Protein AF-A0A1Q6M835-F1 (afdb_monomer_lite)

pLDDT: mean 83.9, std 15.26, range [32.88, 98.38]

Radius of gyration: 18.22 Å; chains: 1; bounding box: 48×35×54 Å

Sequence (205 aa):
MDKCDWINSIYKYFIILDRINKQFKFLIRTMKYEEIEEHFFYLSTELLRLIPFTENKKDNSIFLNLKDGICLLKEHINFIESDLKKILQENTKTLLKIKKIRNKYEHEPHNVNGAFSTGHSSFSAMGFYCRNELVSIDTMELTYIIYDLNKLFDKIEKKINIIEFENKDELNQFNKMYIEKIKRIQIINYNKAYTRIPRQYYSYQ

Secondary structure (DSSP, 8-state):
--TTHHHHHHHHHHHHHHHHHHHHHHHHH---HHHHHHHHHHHHHHHHHHS-EEEETTTTEEEE-TTSGGGGGTTT-TTHHHHHHHHHHHTHHHHHHHHHHHHHHHH-GGG---B--B-SSS-BEEEEEETTEEEEEEHHHHHHHHHHHHHHHHHHHHHHHHHHHH-TTT--HHHHHHHHHHHHH-GGGGGGG-PPPPGGGGTT-

Foldseek 3Di:
DAPLVVLVVCLVVLVLLLVLLVLLVCLLPDPDDVSNVVSLLSNLVSLCLLQPWDADPVVRDIDGDCPHHPNVCCVVVVCSRVLSRVLCVVLVVVNVLSVLVNVCCVPPVVQFDFDWDPPPPRKTKGWGRPPPDTRIDISQSVLSNSQSSLVVLVVVLVVLVVCCVPVVVSDDPSSVVSNVVSVVSNSNVSNVVGDHDPPVVPVPD

Structure (mmCIF, N/CA/C/O backbone):
data_AF-A0A1Q6M835-F1
#
_entry.id   AF-A0A1Q6M835-F1
#
loop_
_atom_site.group_PDB
_atom_site.id
_atom_site.type_symbol
_atom_site.label_atom_id
_atom_site.label_alt_id
_atom_site.label_comp_id
_atom_site.label_asym_id
_atom_site.label_entity_id
_atom_site.label_seq_id
_atom_site.pdbx_PDB_ins_code
_atom_site.Cartn_x
_atom_site.Cartn_y
_atom_site.Cartn_z
_atom_site.occupancy
_atom_site.B_iso_or_equiv
_atom_site.auth_seq_id
_atom_site.auth_comp_id
_atom_site.auth_asym_id
_atom_site.auth_atom_id
_atom_site.pdbx_PDB_model_num
ATOM 1 N N . MET A 1 1 ? -22.613 -6.788 11.604 1.00 53.09 1 MET A N 1
ATOM 2 C CA . MET A 1 1 ? -21.206 -6.375 11.460 1.00 53.09 1 MET A CA 1
ATOM 3 C C . MET A 1 1 ? -20.973 -5.372 12.567 1.00 53.09 1 MET A C 1
ATOM 5 O O . MET A 1 1 ? -21.699 -4.381 12.605 1.00 53.09 1 MET A O 1
ATOM 9 N N . ASP A 1 2 ? -20.102 -5.690 13.519 1.00 65.56 2 ASP A N 1
ATOM 10 C CA . ASP A 1 2 ? -19.789 -4.786 14.624 1.00 65.56 2 ASP A CA 1
ATOM 11 C C . ASP A 1 2 ? -19.193 -3.494 14.060 1.00 65.56 2 ASP A C 1
ATOM 13 O O . ASP A 1 2 ? -18.483 -3.495 13.048 1.00 65.56 2 ASP A O 1
ATOM 17 N N . LYS A 1 3 ? -19.452 -2.379 14.745 1.00 77.06 3 LYS A N 1
ATOM 18 C CA . LYS A 1 3 ? -19.020 -1.024 14.359 1.00 77.06 3 LYS A CA 1
ATOM 19 C C . LYS A 1 3 ? -17.515 -0.930 14.048 1.00 77.06 3 LYS A C 1
ATOM 21 O O . LYS A 1 3 ? -17.102 -0.089 13.250 1.00 77.06 3 LYS A O 1
ATOM 26 N N . CYS A 1 4 ? -16.709 -1.818 14.634 1.00 89.00 4 CYS A N 1
ATOM 27 C CA . CYS A 1 4 ? -15.252 -1.846 14.526 1.00 89.00 4 CYS A CA 1
ATOM 28 C C . CYS A 1 4 ? -14.690 -3.038 13.723 1.00 89.00 4 CYS A C 1
ATOM 30 O O . CYS A 1 4 ? -13.472 -3.176 13.626 1.00 89.00 4 CYS A O 1
ATOM 32 N N . ASP A 1 5 ? -15.521 -3.872 13.085 1.00 90.62 5 ASP A N 1
ATOM 33 C CA . ASP A 1 5 ? -15.054 -5.024 12.283 1.00 90.62 5 ASP A CA 1
ATOM 34 C C . ASP A 1 5 ? -14.160 -4.625 11.097 1.00 90.62 5 ASP A C 1
ATOM 36 O O . ASP A 1 5 ? -13.325 -5.406 10.620 1.00 90.62 5 ASP A O 1
ATOM 40 N N . TRP A 1 6 ? -14.277 -3.380 10.638 1.00 94.19 6 TRP A N 1
ATOM 41 C CA . TRP A 1 6 ? -13.395 -2.823 9.619 1.00 94.19 6 TRP A CA 1
ATOM 42 C C . TRP A 1 6 ? -11.923 -2.792 10.070 1.00 94.19 6 TRP A C 1
ATOM 44 O O . TRP A 1 6 ? -11.048 -2.889 9.214 1.00 94.19 6 TRP A O 1
ATOM 54 N N . ILE A 1 7 ? -11.627 -2.748 11.380 1.00 95.31 7 ILE A N 1
ATOM 55 C CA . ILE A 1 7 ? -10.257 -2.817 11.928 1.00 95.31 7 ILE A CA 1
ATOM 56 C C . ILE A 1 7 ? -9.617 -4.179 11.612 1.00 95.31 7 ILE A C 1
ATOM 58 O O . ILE A 1 7 ? -8.453 -4.280 11.218 1.00 95.31 7 ILE A O 1
ATOM 62 N N . ASN A 1 8 ? -10.404 -5.249 11.707 1.00 93.12 8 ASN A N 1
ATOM 63 C CA . ASN A 1 8 ? -9.943 -6.597 11.375 1.00 93.12 8 ASN A CA 1
ATOM 64 C C . ASN A 1 8 ? -9.687 -6.711 9.861 1.00 93.12 8 ASN A C 1
ATOM 66 O O . ASN A 1 8 ? -8.761 -7.391 9.415 1.00 93.12 8 ASN A O 1
ATOM 70 N N . SER A 1 9 ? -10.497 -6.009 9.064 1.00 94.19 9 SER A N 1
ATOM 71 C CA . SER A 1 9 ? -10.376 -5.969 7.606 1.00 94.19 9 SER A CA 1
ATOM 72 C C . SER A 1 9 ? -9.167 -5.149 7.145 1.00 94.19 9 SER A C 1
ATOM 74 O O . SER A 1 9 ? -8.403 -5.617 6.299 1.00 94.19 9 SER A O 1
ATOM 76 N N . ILE A 1 10 ? -8.942 -3.965 7.730 1.00 96.19 10 ILE A N 1
ATOM 77 C CA . ILE A 1 10 ? -7.827 -3.080 7.364 1.00 96.19 10 ILE A CA 1
ATOM 78 C C . ILE A 1 10 ? -6.469 -3.691 7.723 1.00 96.19 10 ILE A C 1
ATOM 80 O O . ILE A 1 10 ? -5.494 -3.483 7.002 1.00 96.19 10 ILE A O 1
ATOM 84 N N . TYR A 1 11 ? -6.405 -4.521 8.771 1.00 96.75 11 TYR A N 1
ATOM 85 C CA . TYR A 1 11 ? -5.181 -5.225 9.162 1.00 96.75 11 TYR A CA 1
ATOM 86 C C . TYR A 1 11 ? -4.556 -6.039 8.017 1.00 96.75 11 TYR A C 1
ATOM 88 O O . TYR A 1 11 ? -3.333 -6.077 7.880 1.00 96.75 11 TYR A O 1
ATOM 96 N N . LYS A 1 12 ? -5.370 -6.647 7.143 1.00 95.31 12 LYS A N 1
ATOM 97 C CA . LYS A 1 12 ? -4.858 -7.390 5.978 1.00 95.31 12 LYS A CA 1
ATOM 98 C C . LYS A 1 12 ? -4.018 -6.494 5.067 1.00 95.31 12 LYS A C 1
ATOM 100 O O . LYS A 1 12 ? -2.969 -6.916 4.590 1.00 95.31 12 LYS A O 1
ATOM 105 N N . TYR A 1 13 ? -4.438 -5.245 4.884 1.00 97.06 13 TYR A N 1
ATOM 106 C CA . TYR A 1 13 ? -3.710 -4.274 4.077 1.00 97.06 13 TYR A CA 1
ATOM 107 C C . TYR A 1 13 ? -2.441 -3.771 4.774 1.00 97.06 13 TYR A C 1
ATOM 109 O O . TYR A 1 13 ? -1.441 -3.542 4.099 1.00 97.06 13 TYR A O 1
ATOM 117 N N . PHE A 1 14 ? -2.432 -3.681 6.111 1.00 97.94 14 PHE A N 1
ATOM 118 C CA . PHE A 1 14 ? -1.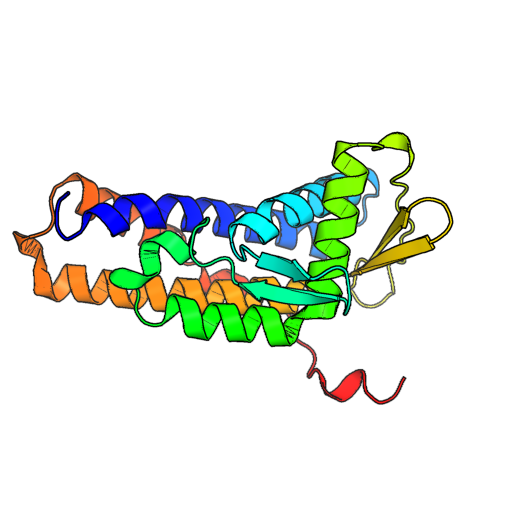203 -3.406 6.869 1.00 97.94 14 PHE A CA 1
ATOM 119 C C . PHE A 1 14 ? -0.155 -4.500 6.643 1.00 97.94 14 PHE A C 1
ATOM 121 O O . PHE A 1 14 ? 1.014 -4.190 6.440 1.00 97.94 14 PHE A O 1
ATOM 128 N N . ILE A 1 15 ? -0.568 -5.773 6.619 1.00 97.19 15 ILE A N 1
ATOM 129 C CA . ILE A 1 15 ? 0.334 -6.891 6.309 1.00 97.19 15 ILE A CA 1
ATOM 130 C C . ILE A 1 15 ? 0.868 -6.813 4.878 1.00 97.19 15 ILE A C 1
ATOM 132 O O . ILE A 1 15 ? 2.057 -7.049 4.663 1.00 97.19 15 ILE A O 1
ATOM 136 N N . ILE A 1 16 ? 0.017 -6.481 3.904 1.00 96.31 16 ILE A N 1
ATOM 137 C CA . ILE A 1 16 ? 0.449 -6.298 2.512 1.00 96.31 16 ILE A CA 1
ATOM 138 C C . ILE A 1 16 ? 1.496 -5.181 2.434 1.00 96.31 16 ILE A C 1
ATOM 140 O O . ILE A 1 16 ? 2.571 -5.392 1.874 1.00 96.31 16 ILE A O 1
ATOM 144 N N . LEU A 1 17 ? 1.234 -4.026 3.052 1.00 97.44 17 LEU A N 1
ATOM 145 C CA . LEU A 1 17 ? 2.163 -2.900 3.028 1.00 97.44 17 LEU A CA 1
ATOM 146 C C . LEU A 1 17 ? 3.465 -3.195 3.790 1.00 97.44 17 LEU A C 1
ATOM 148 O O . LEU A 1 17 ? 4.537 -2.839 3.310 1.00 97.44 17 LEU A O 1
ATOM 152 N N . ASP A 1 18 ? 3.420 -3.885 4.931 1.00 97.38 18 ASP A N 1
ATOM 153 C CA . ASP A 1 18 ? 4.627 -4.312 5.656 1.00 97.38 18 ASP A CA 1
ATOM 154 C C . ASP A 1 18 ? 5.512 -5.223 4.791 1.00 97.38 18 ASP A C 1
ATOM 156 O O . ASP A 1 18 ? 6.729 -5.042 4.718 1.00 97.38 18 ASP A O 1
ATOM 160 N N . ARG A 1 19 ? 4.904 -6.168 4.064 1.00 95.81 19 ARG A N 1
ATOM 161 C CA . ARG A 1 19 ? 5.635 -7.026 3.124 1.00 95.81 19 ARG A CA 1
ATOM 162 C C . ARG A 1 19 ? 6.211 -6.225 1.963 1.00 95.81 19 ARG A C 1
ATOM 164 O O . ARG A 1 19 ? 7.391 -6.390 1.679 1.00 95.81 19 ARG A O 1
ATOM 171 N N . ILE A 1 20 ? 5.436 -5.326 1.351 1.00 95.81 20 ILE A N 1
ATOM 172 C CA . ILE A 1 20 ? 5.924 -4.402 0.313 1.00 95.81 20 ILE A CA 1
ATOM 173 C C . ILE A 1 20 ? 7.158 -3.643 0.809 1.00 95.81 20 ILE A C 1
ATOM 175 O O . ILE A 1 20 ? 8.183 -3.649 0.137 1.00 95.81 20 ILE A O 1
ATOM 179 N N . ASN A 1 21 ? 7.111 -3.061 2.009 1.00 95.31 21 ASN A N 1
ATOM 180 C CA . ASN A 1 21 ? 8.246 -2.327 2.569 1.00 95.31 21 ASN A CA 1
ATOM 181 C C . ASN A 1 21 ? 9.483 -3.211 2.791 1.00 95.31 21 ASN A C 1
ATOM 183 O O . ASN A 1 21 ? 10.606 -2.780 2.515 1.00 95.31 21 ASN A O 1
ATOM 187 N N . LYS A 1 22 ? 9.297 -4.450 3.266 1.00 92.94 22 LYS A N 1
ATOM 188 C CA . LYS A 1 22 ? 10.387 -5.426 3.432 1.00 92.94 22 LYS A CA 1
ATOM 189 C C . LYS A 1 22 ? 11.036 -5.769 2.095 1.00 92.94 22 LYS A C 1
ATOM 191 O O . LYS A 1 22 ? 12.253 -5.653 1.988 1.00 92.94 22 LYS A O 1
ATOM 196 N N . GLN A 1 23 ? 10.239 -6.116 1.083 1.00 90.38 23 GLN A N 1
ATOM 197 C CA . GLN A 1 23 ? 10.743 -6.437 -0.258 1.00 90.38 23 GLN A CA 1
ATOM 198 C C . GLN A 1 23 ? 11.425 -5.227 -0.902 1.00 90.38 23 GLN A C 1
ATOM 200 O O . GLN A 1 23 ? 12.518 -5.330 -1.449 1.00 90.38 23 GLN A O 1
ATOM 205 N N . PHE A 1 24 ? 10.841 -4.042 -0.747 1.00 89.88 24 PHE A N 1
ATOM 206 C CA . PHE A 1 24 ? 11.414 -2.812 -1.271 1.00 89.88 24 PHE A CA 1
ATOM 207 C C . PHE A 1 24 ? 12.753 -2.450 -0.612 1.00 89.88 24 PHE A C 1
ATOM 209 O O . PHE A 1 24 ? 13.690 -2.019 -1.280 1.00 89.88 24 PHE A O 1
ATOM 216 N N . LYS A 1 25 ? 12.893 -2.690 0.698 1.00 87.62 25 LYS A N 1
ATOM 217 C CA . LYS A 1 25 ? 14.166 -2.516 1.410 1.00 87.62 25 LYS A CA 1
ATOM 218 C C . LYS A 1 25 ? 15.257 -3.455 0.887 1.00 87.62 25 LYS A C 1
ATOM 220 O O . LYS A 1 25 ? 16.413 -3.039 0.848 1.00 87.62 25 LYS A O 1
ATOM 225 N N . PHE A 1 26 ? 14.913 -4.690 0.514 1.00 83.56 26 PHE A N 1
ATOM 226 C CA . PHE A 1 26 ? 15.852 -5.591 -0.160 1.00 83.56 26 PHE A CA 1
ATOM 227 C C . PHE A 1 26 ? 16.219 -5.059 -1.542 1.00 83.56 26 PHE A C 1
ATOM 229 O O . PHE A 1 26 ? 17.405 -4.931 -1.830 1.00 83.56 26 PHE A O 1
ATOM 236 N N . LEU A 1 27 ? 15.230 -4.634 -2.331 1.00 81.00 27 LEU A N 1
ATOM 237 C CA . LEU A 1 27 ? 15.425 -4.100 -3.680 1.00 81.00 27 LEU A CA 1
ATOM 238 C C . LEU A 1 27 ? 16.383 -2.895 -3.732 1.00 81.00 27 LEU A C 1
ATOM 240 O O . LEU A 1 27 ? 17.209 -2.803 -4.634 1.00 81.00 27 LEU A O 1
ATOM 244 N N . ILE A 1 28 ? 16.305 -1.988 -2.752 1.00 77.81 28 ILE A N 1
ATOM 245 C CA . ILE A 1 28 ? 17.206 -0.823 -2.653 1.00 77.81 28 ILE A CA 1
ATOM 246 C C . ILE A 1 28 ? 18.652 -1.227 -2.296 1.00 77.81 28 ILE A C 1
ATOM 248 O O . ILE A 1 28 ? 19.585 -0.462 -2.526 1.00 77.81 28 ILE A O 1
ATOM 252 N N . ARG A 1 29 ? 18.858 -2.399 -1.683 1.00 74.69 29 ARG A N 1
ATOM 253 C CA . ARG A 1 29 ? 20.153 -2.812 -1.113 1.00 74.69 29 ARG A CA 1
ATOM 254 C C . ARG A 1 29 ? 20.861 -3.912 -1.895 1.00 74.69 29 ARG A C 1
ATOM 256 O O . ARG A 1 29 ? 22.076 -4.032 -1.765 1.00 74.69 29 ARG A O 1
ATOM 263 N N . THR A 1 30 ? 20.121 -4.752 -2.611 1.00 69.44 30 THR A N 1
ATOM 264 C CA . THR A 1 30 ? 20.688 -5.905 -3.315 1.00 69.44 30 THR A CA 1
ATOM 265 C C . THR A 1 30 ? 21.284 -5.498 -4.663 1.00 69.44 30 THR A C 1
ATOM 267 O O . THR A 1 30 ? 20.819 -4.563 -5.310 1.00 69.44 30 THR A O 1
ATOM 270 N N . MET A 1 31 ? 22.323 -6.224 -5.073 1.00 63.84 31 MET A N 1
ATOM 271 C CA . MET A 1 31 ? 23.003 -6.089 -6.369 1.00 63.84 31 MET A CA 1
ATOM 272 C C . MET A 1 31 ? 22.861 -7.365 -7.219 1.00 63.84 31 MET A C 1
ATOM 274 O O . MET A 1 31 ? 23.460 -7.461 -8.286 1.00 63.84 31 MET A O 1
ATOM 278 N N . LYS A 1 32 ? 22.123 -8.377 -6.737 1.00 68.69 32 LYS A N 1
ATOM 279 C CA . LYS A 1 32 ? 21.989 -9.676 -7.409 1.00 68.69 32 LYS A CA 1
ATOM 280 C C . LYS A 1 32 ? 20.788 -9.696 -8.349 1.00 68.69 32 LYS A C 1
ATOM 282 O O . LYS A 1 32 ? 19.667 -9.469 -7.909 1.00 68.69 32 LYS A O 1
ATOM 287 N N . TYR A 1 33 ? 21.039 -10.023 -9.612 1.00 64.88 33 TYR A N 1
ATOM 288 C CA . TYR A 1 33 ? 20.064 -10.004 -10.706 1.00 64.88 33 TYR A CA 1
ATOM 289 C C . TYR A 1 33 ? 18.766 -10.762 -10.377 1.00 64.88 33 TYR A C 1
ATOM 291 O O . TYR A 1 33 ? 17.684 -10.181 -10.450 1.00 64.88 33 TYR A O 1
ATOM 299 N N . GLU A 1 34 ? 18.869 -12.031 -9.973 1.00 68.88 34 GLU A N 1
ATOM 300 C CA . GLU A 1 34 ? 17.703 -12.913 -9.827 1.00 68.88 34 GLU A CA 1
ATOM 301 C C . GLU A 1 34 ? 16.799 -12.450 -8.677 1.00 68.88 34 GLU A C 1
ATOM 303 O O . GLU A 1 34 ? 15.574 -12.475 -8.780 1.00 68.88 34 GLU A O 1
ATOM 308 N N . GLU A 1 35 ? 17.412 -11.957 -7.597 1.00 75.44 35 GLU A N 1
ATOM 309 C CA . GLU A 1 35 ? 16.698 -11.420 -6.437 1.00 75.44 35 GLU A CA 1
ATOM 310 C C . GLU A 1 35 ? 15.963 -10.112 -6.795 1.00 75.44 35 GLU A C 1
ATOM 312 O O . GLU A 1 35 ? 14.840 -9.882 -6.346 1.00 75.44 35 GLU A O 1
ATOM 317 N N . ILE A 1 36 ? 16.559 -9.251 -7.631 1.00 73.38 36 ILE A N 1
ATOM 318 C CA . ILE A 1 36 ? 15.945 -7.976 -8.042 1.00 73.38 36 ILE A CA 1
ATOM 319 C C . ILE A 1 36 ? 14.660 -8.227 -8.837 1.00 73.38 36 ILE A C 1
ATOM 321 O O . ILE A 1 36 ? 13.653 -7.571 -8.566 1.00 73.38 36 ILE A O 1
ATOM 325 N N . GLU A 1 37 ? 14.676 -9.167 -9.785 1.00 74.44 37 GLU A N 1
ATOM 326 C CA . GLU A 1 37 ? 13.510 -9.501 -10.610 1.00 74.44 37 GLU A CA 1
ATOM 327 C C . GLU A 1 37 ? 12.329 -9.998 -9.761 1.00 74.44 37 GLU A C 1
ATOM 329 O O . GLU A 1 37 ? 11.219 -9.462 -9.871 1.00 74.44 37 GLU A O 1
ATOM 334 N N . GLU A 1 38 ? 12.573 -10.956 -8.859 1.00 80.88 38 GLU A N 1
ATOM 335 C CA . GLU A 1 38 ? 11.550 -11.507 -7.961 1.00 80.88 38 GLU A CA 1
ATOM 336 C C . GLU A 1 38 ? 10.916 -10.407 -7.094 1.00 80.88 38 GLU A C 1
ATOM 338 O O . GLU A 1 38 ? 9.686 -10.286 -6.999 1.00 80.88 38 GLU A O 1
ATOM 343 N N . HIS A 1 39 ? 11.749 -9.548 -6.500 1.00 83.94 39 HIS A N 1
ATOM 344 C CA . HIS A 1 39 ? 11.280 -8.436 -5.680 1.00 83.94 39 HIS A CA 1
ATOM 345 C C . HIS A 1 39 ? 10.464 -7.427 -6.494 1.00 83.94 39 HIS A C 1
ATOM 347 O O . HIS A 1 39 ? 9.418 -6.963 -6.030 1.00 83.94 39 HIS A O 1
ATOM 353 N N . PHE A 1 40 ? 10.896 -7.097 -7.712 1.00 81.12 40 PHE A N 1
ATOM 354 C CA . PHE A 1 40 ? 10.182 -6.155 -8.571 1.00 81.12 40 PHE A CA 1
ATOM 355 C C . PHE A 1 40 ? 8.802 -6.675 -8.974 1.00 81.12 40 PHE A C 1
ATOM 357 O O . PHE A 1 40 ? 7.815 -5.927 -8.961 1.00 81.12 40 PHE A O 1
ATOM 364 N N . PHE A 1 41 ? 8.718 -7.965 -9.299 1.00 80.94 41 PHE A N 1
ATOM 365 C CA . PHE A 1 41 ? 7.460 -8.606 -9.652 1.00 80.94 41 PHE A CA 1
ATOM 366 C C . PHE A 1 41 ? 6.488 -8.638 -8.467 1.00 80.94 41 PHE A C 1
ATOM 368 O O . PHE A 1 41 ? 5.317 -8.257 -8.606 1.00 80.94 41 PHE A O 1
ATOM 375 N N . TYR A 1 42 ? 6.982 -9.012 -7.283 1.00 87.06 42 TYR A N 1
ATOM 376 C CA . TYR A 1 42 ? 6.185 -8.992 -6.060 1.00 87.06 42 TYR A CA 1
ATOM 377 C C . TYR A 1 42 ? 5.582 -7.603 -5.811 1.00 87.06 42 TYR A C 1
ATOM 379 O O . TYR A 1 42 ? 4.373 -7.464 -5.609 1.00 87.06 42 TYR A O 1
ATOM 387 N N . LEU A 1 43 ? 6.417 -6.560 -5.877 1.00 88.94 43 LEU A N 1
ATOM 388 C CA . LEU A 1 43 ? 5.985 -5.178 -5.675 1.00 88.94 43 LEU A CA 1
ATOM 389 C C . LEU A 1 43 ? 4.946 -4.758 -6.717 1.00 88.94 43 LEU A C 1
ATOM 391 O O . LEU A 1 43 ? 3.926 -4.172 -6.357 1.00 88.94 43 LEU A O 1
ATOM 395 N N . SER A 1 44 ? 5.165 -5.104 -7.987 1.00 83.62 44 SER A N 1
ATOM 396 C CA . SER A 1 44 ? 4.257 -4.745 -9.081 1.00 83.62 44 SER A CA 1
ATOM 397 C C . SER A 1 44 ? 2.867 -5.369 -8.929 1.00 83.62 44 SER A C 1
ATOM 399 O O . SER A 1 44 ? 1.862 -4.772 -9.316 1.00 83.62 44 SER A O 1
ATOM 401 N N . THR A 1 45 ? 2.794 -6.555 -8.328 1.00 83.38 45 THR A N 1
ATOM 402 C CA . THR A 1 45 ? 1.531 -7.260 -8.096 1.00 83.38 45 THR A CA 1
ATOM 403 C C . THR A 1 45 ? 0.804 -6.736 -6.858 1.00 83.38 45 THR A C 1
ATOM 405 O O . THR A 1 45 ? -0.394 -6.447 -6.911 1.00 83.38 45 THR A O 1
ATOM 408 N N . GLU A 1 46 ? 1.510 -6.577 -5.738 1.00 90.31 46 GLU A N 1
ATOM 409 C CA . GLU A 1 46 ? 0.886 -6.216 -4.460 1.00 90.31 46 GLU A CA 1
ATOM 410 C C . GLU A 1 46 ? 0.551 -4.719 -4.351 1.00 90.31 46 GLU A C 1
ATOM 412 O O . GLU A 1 46 ? -0.457 -4.368 -3.734 1.00 90.31 46 GLU A O 1
ATOM 417 N N . LEU A 1 47 ? 1.318 -3.821 -4.987 1.00 91.88 47 LEU A N 1
ATOM 418 C CA . LEU A 1 47 ? 1.035 -2.376 -4.960 1.00 91.88 47 LEU A CA 1
ATOM 419 C C . LEU A 1 47 ? -0.347 -2.039 -5.532 1.00 91.88 47 LEU A C 1
ATOM 421 O O . LEU A 1 47 ? -1.054 -1.189 -4.987 1.00 91.88 47 LEU A O 1
ATOM 425 N N . LEU A 1 48 ? -0.772 -2.742 -6.585 1.00 90.38 48 LEU A N 1
ATOM 426 C CA . LEU A 1 48 ? -2.081 -2.529 -7.210 1.00 90.38 48 LEU A CA 1
ATOM 427 C C . LEU A 1 48 ? -3.251 -2.934 -6.303 1.00 90.38 48 LEU A C 1
ATOM 429 O O . LEU A 1 48 ? -4.357 -2.432 -6.480 1.00 90.38 48 LEU A O 1
ATOM 433 N N . ARG A 1 49 ? -3.023 -3.793 -5.299 1.00 87.25 49 ARG A N 1
ATOM 434 C CA . ARG A 1 49 ? -4.043 -4.131 -4.291 1.00 87.25 49 ARG A CA 1
ATOM 435 C C . ARG A 1 49 ? -4.253 -3.011 -3.273 1.00 87.25 49 ARG A C 1
ATOM 437 O O . ARG A 1 49 ? -5.341 -2.893 -2.712 1.00 87.25 49 ARG A O 1
ATOM 444 N N . LEU A 1 50 ? -3.221 -2.200 -3.024 1.00 94.31 50 LEU A N 1
ATOM 445 C CA . LEU A 1 50 ? -3.295 -1.036 -2.135 1.00 94.31 50 LEU A CA 1
ATOM 446 C C . LEU A 1 50 ? -3.831 0.210 -2.847 1.00 94.31 50 LEU A C 1
ATOM 448 O O . LEU A 1 50 ? -4.403 1.082 -2.198 1.00 94.31 50 LEU A O 1
ATOM 452 N N . ILE A 1 51 ? -3.672 0.281 -4.170 1.00 94.81 51 ILE A N 1
ATOM 453 C CA . ILE A 1 51 ? -4.153 1.382 -5.010 1.00 94.81 51 ILE A CA 1
ATOM 454 C C . ILE A 1 51 ? -5.042 0.790 -6.114 1.00 94.81 51 ILE A C 1
ATOM 456 O O . ILE A 1 51 ? -4.597 0.648 -7.254 1.00 94.81 51 ILE A O 1
ATOM 460 N N . PRO A 1 52 ? -6.293 0.410 -5.798 1.00 93.31 52 PRO A N 1
ATOM 461 C CA . PRO A 1 52 ? -7.183 -0.187 -6.783 1.00 93.31 52 PRO A CA 1
ATOM 462 C C . PRO A 1 52 ? -7.627 0.881 -7.786 1.00 93.31 52 PRO A C 1
ATOM 464 O O . PRO A 1 52 ? -8.316 1.835 -7.427 1.00 93.31 52 PRO A O 1
ATOM 467 N N . PHE A 1 53 ? -7.256 0.737 -9.057 1.00 94.75 53 PHE A N 1
ATOM 468 C CA . PHE A 1 53 ? -7.648 1.678 -10.107 1.00 94.75 53 PHE A CA 1
ATOM 469 C C . PHE A 1 53 ? -8.118 0.976 -11.377 1.00 94.75 53 PHE A C 1
ATOM 471 O O . PHE A 1 53 ? -7.741 -0.153 -11.687 1.00 94.75 53 PHE A O 1
ATOM 478 N N . THR A 1 54 ? -8.942 1.688 -12.135 1.00 92.62 54 THR A N 1
ATOM 479 C CA . THR A 1 54 ? -9.351 1.323 -13.489 1.00 92.62 54 THR A CA 1
ATOM 480 C C . THR A 1 54 ? -8.730 2.300 -14.474 1.00 92.62 54 THR A C 1
ATOM 482 O O . THR A 1 54 ? -8.390 3.428 -14.129 1.00 92.62 54 THR A O 1
ATOM 485 N N . GLU A 1 55 ? -8.551 1.841 -15.703 1.00 91.44 55 GLU A N 1
ATOM 486 C CA . GLU A 1 55 ? -7.959 2.607 -16.790 1.00 91.44 55 GLU A CA 1
ATOM 487 C C . GLU A 1 55 ? -8.999 2.788 -17.888 1.00 91.44 55 GLU A C 1
ATOM 489 O O . GLU A 1 55 ? -9.608 1.814 -18.342 1.00 91.44 55 GLU A O 1
ATOM 494 N N . ASN A 1 56 ? -9.179 4.024 -18.330 1.00 88.81 56 ASN A N 1
ATOM 495 C CA . ASN A 1 56 ? -9.875 4.318 -19.564 1.00 88.81 56 ASN A CA 1
ATOM 496 C C . ASN A 1 56 ? -8.882 4.196 -20.725 1.00 88.81 56 ASN A C 1
ATOM 498 O O . ASN A 1 56 ? -8.034 5.056 -20.944 1.00 88.81 56 ASN A O 1
ATOM 502 N N . LYS A 1 57 ? -9.007 3.118 -21.504 1.00 83.56 57 LYS A N 1
ATOM 503 C CA . LYS A 1 57 ? -8.103 2.832 -22.630 1.00 83.56 57 LYS A CA 1
ATOM 504 C C . LYS A 1 57 ? -8.155 3.872 -23.757 1.00 83.56 57 LYS A C 1
ATOM 506 O O . LYS A 1 57 ? -7.296 3.843 -24.628 1.00 83.56 57 LYS A O 1
ATOM 511 N N . LYS A 1 58 ? -9.175 4.741 -23.796 1.00 83.31 58 LYS A N 1
ATOM 512 C CA . LYS A 1 58 ? -9.329 5.744 -24.864 1.00 83.31 58 LYS A CA 1
ATOM 513 C C . LYS A 1 58 ? -8.377 6.928 -24.702 1.00 83.31 58 LYS A C 1
ATOM 515 O O . LYS A 1 58 ? -7.927 7.469 -25.702 1.00 83.31 58 LYS A O 1
ATOM 520 N N . ASP A 1 59 ? -8.094 7.324 -23.466 1.00 84.56 59 ASP A N 1
ATOM 521 C CA . ASP A 1 59 ? -7.302 8.516 -23.136 1.00 84.56 59 ASP A CA 1
ATOM 522 C C . ASP A 1 59 ? -6.159 8.227 -22.145 1.00 84.56 59 ASP A C 1
ATOM 524 O O . ASP A 1 59 ? -5.473 9.148 -21.708 1.00 84.56 59 ASP A O 1
ATOM 528 N N . ASN A 1 60 ? -5.940 6.953 -21.792 1.00 77.31 60 ASN A N 1
ATOM 529 C CA . ASN A 1 60 ? -4.994 6.501 -20.768 1.00 77.31 60 ASN A CA 1
ATOM 530 C C . ASN A 1 60 ? -5.203 7.166 -19.396 1.00 77.31 60 ASN A C 1
ATOM 532 O O . ASN A 1 60 ? -4.291 7.185 -18.565 1.00 77.31 60 ASN A O 1
ATOM 536 N N . SER A 1 61 ? -6.395 7.707 -19.128 1.00 87.12 61 SER A N 1
ATOM 537 C CA . SER A 1 61 ? -6.729 8.215 -17.802 1.00 87.12 61 SER A CA 1
ATOM 538 C C . SER A 1 61 ? -6.981 7.056 -16.841 1.00 87.12 61 SER A C 1
ATOM 540 O O . SER A 1 61 ? -7.510 6.003 -17.212 1.00 87.12 61 SER A O 1
ATOM 542 N N . ILE A 1 62 ? -6.595 7.243 -15.580 1.00 92.00 62 ILE A N 1
ATOM 543 C CA . ILE A 1 62 ? -6.854 6.276 -14.514 1.00 92.00 62 ILE A CA 1
ATOM 544 C C . ILE A 1 62 ? -7.714 6.894 -13.425 1.00 92.00 62 ILE A C 1
ATOM 546 O O . ILE A 1 62 ? -7.582 8.069 -13.086 1.00 92.00 62 ILE A O 1
ATOM 550 N N . PHE A 1 63 ? -8.594 6.078 -12.861 1.00 93.75 63 PHE A N 1
ATOM 551 C CA . PHE A 1 63 ? -9.502 6.480 -11.799 1.00 93.75 63 PHE A CA 1
ATOM 552 C C . PHE A 1 63 ? -9.565 5.409 -10.718 1.00 93.75 63 PHE A C 1
ATOM 554 O O . PHE A 1 63 ? -9.500 4.211 -10.994 1.00 93.75 63 PHE A O 1
ATOM 561 N N . LEU A 1 64 ? -9.682 5.855 -9.469 1.00 94.56 64 LEU A N 1
ATOM 562 C CA . LEU A 1 64 ? -9.757 4.971 -8.313 1.00 94.56 64 LEU A CA 1
ATOM 563 C C . LEU A 1 64 ? -11.007 4.083 -8.418 1.00 94.56 64 LEU A C 1
ATOM 565 O O . LEU A 1 64 ? -12.110 4.580 -8.653 1.00 94.56 64 LEU A O 1
ATOM 569 N N . ASN A 1 65 ? -10.847 2.775 -8.235 1.00 94.44 65 ASN A N 1
ATOM 570 C CA . ASN A 1 65 ? -11.964 1.841 -8.198 1.00 94.44 65 ASN A CA 1
ATOM 571 C C . ASN A 1 65 ? -12.540 1.788 -6.777 1.00 94.44 65 ASN A C 1
ATOM 573 O O . ASN A 1 65 ? -12.064 1.050 -5.919 1.00 94.44 65 ASN A O 1
ATOM 577 N N . LEU A 1 66 ? -13.595 2.569 -6.535 1.00 93.00 66 LEU A N 1
ATOM 578 C CA . LEU A 1 66 ? -14.225 2.678 -5.213 1.00 93.00 66 LEU A CA 1
ATOM 579 C C . LEU A 1 66 ? -14.948 1.404 -4.751 1.00 93.00 66 LEU A C 1
ATOM 581 O O . LEU A 1 66 ? -15.373 1.337 -3.601 1.00 93.00 66 LEU A O 1
ATOM 585 N N . LYS A 1 67 ? -15.121 0.420 -5.638 1.00 92.19 67 LYS A N 1
ATOM 586 C CA . LYS A 1 67 ? -15.807 -0.847 -5.356 1.00 92.19 67 LYS A CA 1
ATOM 587 C C . LYS A 1 67 ? -14.833 -2.003 -5.117 1.00 92.19 67 LYS A C 1
ATOM 589 O O . LYS A 1 67 ? -15.247 -3.154 -5.186 1.00 92.19 67 LYS A O 1
ATOM 594 N N . ASP A 1 68 ? -13.556 -1.712 -4.882 1.00 90.62 68 ASP A N 1
ATOM 595 C CA . ASP A 1 68 ? -12.515 -2.733 -4.804 1.00 90.62 68 ASP A CA 1
ATOM 596 C C . ASP A 1 68 ? -11.461 -2.417 -3.735 1.00 90.62 68 ASP A C 1
ATOM 598 O O . ASP A 1 68 ? -11.272 -1.267 -3.320 1.00 90.62 68 ASP A O 1
ATOM 602 N N . GLY A 1 69 ? -10.780 -3.467 -3.281 1.00 89.81 69 GLY A N 1
ATOM 603 C CA . GLY A 1 69 ? -9.664 -3.413 -2.352 1.00 89.81 69 GLY A CA 1
ATOM 604 C C . GLY A 1 69 ? -9.939 -2.559 -1.116 1.00 89.81 69 GLY A C 1
ATOM 605 O O . GLY A 1 69 ? -10.997 -2.622 -0.484 1.00 89.81 69 GLY A O 1
ATOM 606 N N . ILE A 1 70 ? -8.948 -1.745 -0.760 1.00 93.75 70 ILE A N 1
ATOM 607 C CA . ILE A 1 70 ? -8.988 -0.911 0.442 1.00 93.75 70 ILE A CA 1
ATOM 608 C C . ILE A 1 70 ? -10.101 0.156 0.379 1.00 93.75 70 ILE A C 1
ATOM 610 O O . ILE A 1 70 ? -10.575 0.608 1.420 1.00 93.75 70 ILE A O 1
ATOM 614 N N . CYS A 1 71 ? -10.578 0.519 -0.821 1.00 94.12 71 CYS A N 1
ATOM 615 C CA . CYS A 1 71 ? -11.634 1.522 -0.995 1.00 94.12 71 CYS A CA 1
ATOM 616 C C . CYS A 1 71 ? -12.999 1.050 -0.483 1.00 94.12 71 CYS A C 1
ATOM 618 O O . CYS A 1 71 ? -13.842 1.885 -0.160 1.00 94.12 71 CYS A O 1
ATOM 620 N N . LEU A 1 72 ? -13.198 -0.262 -0.318 1.00 93.75 72 LEU A N 1
ATOM 621 C CA . LEU A 1 72 ? -14.390 -0.821 0.329 1.00 93.75 72 LEU A CA 1
ATOM 622 C C . LEU A 1 72 ? -14.548 -0.359 1.789 1.00 93.75 72 LEU A C 1
ATOM 624 O O . LEU A 1 72 ? -15.633 -0.463 2.351 1.00 93.75 72 LEU A O 1
ATOM 628 N N . LEU A 1 73 ? -13.485 0.173 2.403 1.00 94.31 73 LEU A N 1
ATOM 629 C CA . LEU A 1 73 ? -13.477 0.658 3.785 1.00 94.31 73 LEU A CA 1
ATOM 630 C C . LEU A 1 73 ? -13.719 2.175 3.904 1.00 94.31 73 LEU A C 1
ATOM 632 O O . LEU A 1 73 ? -13.599 2.726 4.999 1.00 94.31 73 LEU A O 1
ATOM 636 N N . LYS A 1 74 ? -14.063 2.869 2.809 1.00 93.88 74 LYS A N 1
ATOM 637 C CA . LYS A 1 74 ? -14.203 4.338 2.776 1.00 93.88 74 LYS A CA 1
ATOM 638 C C . LYS A 1 74 ? -15.265 4.910 3.714 1.00 93.88 74 LYS A C 1
ATOM 640 O O . LYS A 1 74 ? -15.060 5.991 4.257 1.00 93.88 74 LYS A O 1
ATOM 645 N N . GLU A 1 75 ? -16.335 4.163 3.973 1.00 93.31 75 GLU A N 1
ATOM 646 C CA . GLU A 1 75 ? -17.387 4.573 4.915 1.00 93.31 75 GLU A CA 1
ATOM 647 C C . GLU A 1 75 ? -16.870 4.619 6.365 1.00 93.31 75 GLU A C 1
ATOM 649 O O . GLU A 1 75 ? -17.383 5.360 7.199 1.00 93.31 75 GLU A O 1
ATOM 654 N N . HIS A 1 76 ? -15.808 3.865 6.671 1.00 94.12 76 HIS A N 1
ATOM 655 C CA . HIS A 1 76 ? -15.171 3.841 7.991 1.00 94.12 76 HIS A CA 1
ATOM 656 C C . HIS A 1 76 ? -13.923 4.731 8.068 1.00 94.12 76 HIS A C 1
ATOM 658 O O . HIS A 1 76 ? -13.556 5.207 9.146 1.00 94.12 76 HIS A O 1
ATOM 664 N N . ILE A 1 77 ? -13.265 4.974 6.931 1.00 94.88 77 ILE A N 1
ATOM 665 C CA . ILE A 1 77 ? -12.021 5.741 6.812 1.00 94.88 77 ILE A CA 1
ATOM 666 C C . ILE A 1 77 ? -12.249 6.887 5.820 1.00 94.88 77 ILE A C 1
ATOM 668 O O . ILE A 1 77 ? -11.863 6.817 4.658 1.00 94.88 77 ILE A O 1
ATOM 672 N N . ASN A 1 78 ? -12.870 7.965 6.295 1.00 92.12 78 ASN A N 1
ATOM 673 C CA . ASN A 1 78 ? -13.336 9.088 5.470 1.00 92.12 78 ASN A CA 1
ATOM 674 C C . ASN A 1 78 ? -12.264 9.758 4.584 1.00 92.12 78 ASN A C 1
ATOM 676 O O . ASN A 1 78 ? -12.593 10.314 3.541 1.00 92.12 78 ASN A O 1
ATOM 680 N N . PHE A 1 79 ? -10.987 9.707 4.965 1.00 96.06 79 PHE A N 1
ATOM 681 C CA . PHE A 1 79 ? -9.888 10.288 4.186 1.00 96.06 79 PHE A CA 1
ATOM 682 C C . PHE A 1 79 ? -9.256 9.328 3.166 1.00 96.06 79 PHE A C 1
ATOM 684 O O . PHE A 1 79 ? -8.362 9.732 2.425 1.00 96.06 79 PHE A O 1
ATOM 691 N N . ILE A 1 80 ? -9.668 8.056 3.122 1.00 95.50 80 ILE A N 1
ATOM 692 C CA . ILE A 1 80 ? -9.002 7.061 2.274 1.00 95.50 80 ILE A CA 1
ATOM 693 C C . ILE A 1 80 ? -9.121 7.399 0.789 1.00 95.50 80 ILE A C 1
ATOM 695 O O . ILE A 1 80 ? -8.157 7.279 0.039 1.00 95.50 80 ILE A O 1
ATOM 699 N N . GLU A 1 81 ? -10.297 7.868 0.374 1.00 95.38 81 GLU A N 1
ATOM 700 C CA . GLU A 1 81 ? -10.579 8.180 -1.020 1.00 95.38 81 GLU A CA 1
ATOM 701 C C . GLU A 1 81 ? -9.755 9.382 -1.489 1.00 95.38 81 GLU A C 1
ATOM 703 O O . GLU A 1 81 ? -9.137 9.319 -2.551 1.00 95.38 81 GLU A O 1
ATOM 708 N N . SER A 1 82 ? -9.710 10.461 -0.700 1.00 96.12 82 SER A N 1
ATOM 709 C CA . SER A 1 82 ? -8.941 11.662 -1.042 1.00 96.12 82 SER A CA 1
ATOM 710 C C . SER A 1 82 ? -7.443 11.379 -1.102 1.00 96.12 82 SER A C 1
ATOM 712 O O . SER A 1 82 ? -6.773 11.798 -2.046 1.00 96.12 82 SER A O 1
ATOM 714 N N . ASP A 1 83 ? -6.923 10.639 -0.123 1.00 97.19 83 ASP A N 1
ATOM 715 C CA . ASP A 1 83 ? -5.491 10.376 -0.009 1.00 97.19 83 ASP A CA 1
ATOM 716 C C . ASP A 1 83 ? -5.032 9.402 -1.113 1.00 97.19 83 ASP A C 1
ATOM 718 O O . ASP A 1 83 ? -4.006 9.640 -1.751 1.00 97.19 83 ASP A O 1
ATOM 722 N N . LEU A 1 84 ? -5.821 8.367 -1.438 1.00 96.75 84 LEU A N 1
ATOM 723 C CA . LEU A 1 84 ? -5.526 7.474 -2.566 1.00 96.75 84 LEU A CA 1
ATOM 724 C C . LEU A 1 84 ? -5.678 8.162 -3.923 1.00 96.75 84 LEU A C 1
ATOM 726 O O . LEU A 1 84 ? -4.860 7.918 -4.807 1.00 96.75 84 LEU A O 1
ATOM 730 N N . LYS A 1 85 ? -6.677 9.037 -4.107 1.00 95.69 85 LYS A N 1
ATOM 731 C CA . LYS A 1 85 ? -6.800 9.851 -5.330 1.00 95.69 85 LYS A CA 1
ATOM 732 C C . LYS A 1 85 ? -5.557 10.705 -5.546 1.00 95.69 85 LYS A C 1
ATOM 734 O O . LYS A 1 85 ? -5.056 10.755 -6.667 1.00 95.69 85 LYS A O 1
ATOM 739 N N . LYS A 1 86 ? -5.029 11.315 -4.482 1.00 95.88 86 LYS A N 1
ATOM 740 C CA . LYS A 1 86 ? -3.781 12.077 -4.542 1.00 95.88 86 LYS A CA 1
ATOM 741 C C . LYS A 1 86 ? -2.610 11.192 -4.971 1.00 95.88 86 LYS A C 1
ATOM 743 O O . LYS A 1 86 ? -1.937 11.531 -5.939 1.00 95.88 86 LYS A O 1
ATOM 748 N N . ILE A 1 87 ? -2.414 10.037 -4.324 1.00 96.25 87 ILE A N 1
ATOM 749 C CA . ILE A 1 87 ? -1.353 9.079 -4.691 1.00 96.25 87 ILE A CA 1
ATOM 750 C C . ILE A 1 87 ? -1.493 8.642 -6.158 1.00 96.25 87 ILE A C 1
ATOM 752 O O . ILE A 1 87 ? -0.503 8.605 -6.887 1.00 96.25 87 ILE A O 1
ATOM 756 N N . LEU A 1 88 ? -2.712 8.348 -6.611 1.00 95.25 88 LEU A N 1
ATOM 757 C CA . LEU A 1 88 ? -3.010 7.931 -7.981 1.00 95.25 88 LEU A CA 1
ATOM 758 C C . LEU A 1 88 ? -2.647 9.017 -9.007 1.00 95.25 88 LEU A C 1
ATOM 760 O O . LEU A 1 88 ? -1.942 8.742 -9.979 1.00 95.25 88 LEU A O 1
ATOM 764 N N . GLN A 1 89 ? -3.099 10.253 -8.782 1.00 93.50 89 GLN A N 1
ATOM 765 C CA . GLN A 1 89 ? -2.837 11.397 -9.661 1.00 93.50 89 GLN A CA 1
ATOM 766 C C . GLN A 1 89 ? -1.344 11.718 -9.730 1.00 93.50 89 GLN A C 1
ATOM 768 O O . GLN A 1 89 ? -0.777 11.888 -10.807 1.00 93.50 89 GLN A O 1
ATOM 773 N N . GLU A 1 90 ? -0.684 11.728 -8.576 1.00 93.56 90 GLU A N 1
ATOM 774 C CA . GLU A 1 90 ? 0.734 12.033 -8.457 1.00 93.56 90 GLU A CA 1
ATOM 775 C C . GLU A 1 90 ? 1.644 10.965 -9.079 1.00 93.56 90 GLU A C 1
ATOM 777 O O . GLU A 1 90 ? 2.806 11.267 -9.349 1.00 93.56 90 GLU A O 1
ATOM 782 N N . ASN A 1 91 ? 1.158 9.740 -9.298 1.00 92.50 91 ASN A N 1
ATOM 783 C CA . ASN A 1 91 ? 1.968 8.606 -9.758 1.00 92.50 91 ASN A CA 1
ATOM 784 C C . ASN A 1 91 ? 1.346 7.873 -10.962 1.00 92.50 91 ASN A C 1
ATOM 786 O O . ASN A 1 91 ? 1.643 6.704 -11.203 1.00 92.50 91 ASN A O 1
ATOM 790 N N . THR A 1 92 ? 0.490 8.550 -11.739 1.00 91.81 92 THR A N 1
ATOM 791 C CA . THR A 1 92 ? -0.290 7.933 -12.830 1.00 91.81 92 THR A CA 1
ATOM 792 C C . THR A 1 92 ? 0.575 7.183 -13.843 1.00 91.81 92 THR A C 1
ATOM 794 O O . THR A 1 92 ? 0.295 6.026 -14.152 1.00 91.81 92 THR A O 1
AT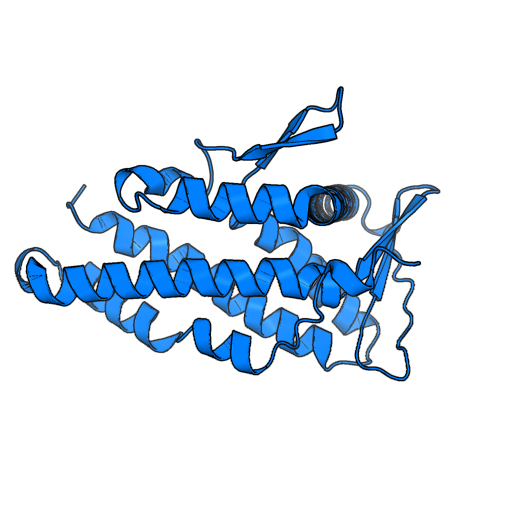OM 797 N N . LYS A 1 93 ? 1.662 7.806 -14.320 1.00 90.44 93 LYS A N 1
ATOM 798 C CA . LYS A 1 93 ? 2.572 7.185 -15.296 1.00 90.44 93 LYS A CA 1
ATOM 799 C C . LYS A 1 93 ? 3.187 5.896 -14.745 1.00 90.44 93 LYS A C 1
ATOM 801 O O . LYS A 1 93 ? 3.131 4.864 -15.406 1.00 90.44 93 LYS A O 1
ATOM 806 N N . THR A 1 94 ? 3.719 5.938 -13.526 1.00 91.00 94 THR A N 1
ATOM 807 C CA . THR A 1 94 ? 4.335 4.779 -12.869 1.00 91.00 94 THR A CA 1
ATOM 808 C C . THR A 1 94 ? 3.315 3.667 -12.617 1.00 91.00 94 THR A C 1
ATOM 810 O O . THR A 1 94 ? 3.590 2.511 -12.917 1.00 91.00 94 THR A O 1
ATOM 813 N N . LEU A 1 95 ? 2.107 3.989 -12.146 1.00 93.06 95 LEU A N 1
ATOM 814 C CA . LEU A 1 95 ? 1.058 2.993 -11.891 1.00 93.06 95 LEU A CA 1
ATOM 815 C C . LEU A 1 95 ? 0.587 2.288 -13.172 1.00 93.06 95 LEU A C 1
ATOM 817 O O . LEU A 1 95 ? 0.372 1.074 -13.159 1.00 93.06 95 LEU A O 1
ATOM 821 N N . LEU A 1 96 ? 0.496 3.009 -14.294 1.00 91.25 96 LEU A N 1
ATOM 822 C CA . LEU A 1 96 ? 0.236 2.409 -15.607 1.00 91.25 96 LEU A CA 1
ATOM 823 C C . LEU A 1 96 ? 1.357 1.450 -16.031 1.00 91.25 96 LEU A C 1
ATOM 825 O O . LEU A 1 96 ? 1.064 0.341 -16.484 1.00 91.25 96 LEU A O 1
ATOM 829 N N . LYS A 1 97 ? 2.631 1.830 -15.835 1.00 88.94 97 LYS A N 1
ATOM 830 C CA . LYS A 1 97 ? 3.771 0.928 -16.078 1.00 88.94 97 LYS A CA 1
ATOM 831 C C . LYS A 1 97 ? 3.666 -0.338 -15.218 1.00 88.94 97 LYS A C 1
ATOM 833 O O . LYS A 1 97 ? 3.755 -1.434 -15.764 1.00 88.94 97 LYS A O 1
ATOM 838 N N . ILE A 1 98 ? 3.404 -0.200 -13.910 1.00 90.00 98 ILE A N 1
ATOM 839 C CA . ILE A 1 98 ? 3.267 -1.325 -12.964 1.00 90.00 98 ILE A CA 1
ATOM 840 C C . ILE A 1 98 ? 2.181 -2.296 -13.438 1.00 90.00 98 ILE A C 1
ATOM 842 O O . ILE A 1 98 ? 2.404 -3.503 -13.513 1.00 90.00 98 ILE A O 1
ATOM 846 N N . LYS A 1 99 ? 1.009 -1.770 -13.811 1.00 89.94 99 LYS A N 1
ATOM 847 C CA . LYS A 1 99 ? -0.102 -2.579 -14.325 1.00 89.94 99 LYS A CA 1
ATOM 848 C C . LYS A 1 99 ? 0.260 -3.306 -15.617 1.00 89.94 99 LYS A C 1
ATOM 850 O O . LYS A 1 99 ? -0.072 -4.482 -15.762 1.00 89.94 99 LYS A O 1
ATOM 855 N N . LYS A 1 100 ? 0.945 -2.633 -16.545 1.00 86.75 100 LYS A N 1
ATOM 856 C CA . LYS A 1 100 ? 1.405 -3.242 -17.800 1.00 86.75 100 LYS A CA 1
ATOM 857 C C . LYS A 1 100 ? 2.378 -4.392 -17.533 1.00 86.75 100 LYS A C 1
ATOM 859 O O . LYS A 1 100 ? 2.193 -5.462 -18.107 1.00 86.75 100 LYS A O 1
ATOM 864 N N . ILE A 1 101 ? 3.342 -4.191 -16.633 1.00 82.31 101 ILE A N 1
ATOM 865 C CA . ILE A 1 101 ? 4.317 -5.207 -16.212 1.00 82.31 101 ILE A CA 1
ATOM 866 C C . ILE A 1 101 ? 3.618 -6.407 -15.579 1.00 82.31 101 ILE A C 1
ATOM 868 O O . ILE A 1 101 ? 3.820 -7.525 -16.044 1.00 82.31 101 ILE A O 1
ATOM 872 N N . ARG A 1 102 ? 2.747 -6.185 -14.583 1.00 86.00 102 ARG A N 1
ATOM 873 C CA . ARG A 1 102 ? 1.990 -7.259 -13.922 1.00 86.00 102 ARG A CA 1
ATOM 874 C C . ARG A 1 102 ? 1.217 -8.101 -14.939 1.00 86.00 102 ARG A C 1
ATOM 876 O O . ARG A 1 102 ? 1.379 -9.315 -14.968 1.00 86.00 102 ARG A O 1
ATOM 883 N N . ASN A 1 103 ? 0.413 -7.460 -15.791 1.00 84.19 103 ASN A N 1
ATOM 884 C CA . ASN A 1 103 ? -0.396 -8.167 -16.788 1.00 84.19 103 ASN A CA 1
ATOM 885 C C . ASN A 1 103 ? 0.482 -8.973 -17.753 1.00 84.19 103 ASN A C 1
ATOM 887 O O . ASN A 1 103 ? 0.134 -10.083 -18.139 1.00 84.19 103 ASN A O 1
ATOM 891 N N . LYS A 1 104 ? 1.620 -8.410 -18.172 1.00 79.00 104 LYS A N 1
ATOM 892 C CA . LYS A 1 104 ? 2.528 -9.089 -19.094 1.00 79.00 104 LYS A CA 1
ATOM 893 C C . LYS A 1 104 ? 3.221 -10.274 -18.450 1.00 79.00 104 LYS A C 1
ATOM 895 O O . LYS A 1 104 ? 3.253 -11.325 -19.069 1.00 79.00 104 LYS A O 1
ATOM 900 N N . TYR A 1 105 ? 3.688 -10.138 -17.218 1.00 76.81 105 TYR A N 1
ATOM 901 C CA . TYR A 1 105 ? 4.282 -11.253 -16.493 1.00 76.81 105 TYR A CA 1
ATOM 902 C C . TYR A 1 105 ? 3.275 -12.389 -16.254 1.00 76.81 105 TYR A C 1
ATOM 904 O O . TYR A 1 105 ? 3.611 -13.549 -16.451 1.00 76.81 105 TYR A O 1
ATOM 912 N N . GLU A 1 106 ? 2.023 -12.073 -15.897 1.00 80.44 106 GLU A N 1
ATOM 913 C CA . GLU A 1 106 ? 0.973 -13.087 -15.694 1.00 80.44 106 GLU A CA 1
ATOM 914 C C . GLU A 1 106 ? 0.647 -13.887 -16.973 1.00 80.44 106 GLU A C 1
ATOM 916 O O . GLU A 1 106 ? 0.252 -15.048 -16.882 1.00 80.44 106 GLU A O 1
ATOM 921 N N . HIS A 1 107 ? 0.805 -13.294 -18.163 1.00 79.44 107 HIS A N 1
ATOM 922 C CA . HIS A 1 107 ? 0.417 -13.916 -19.437 1.00 79.44 107 HIS A CA 1
ATOM 923 C C . HIS A 1 107 ? 1.593 -14.416 -20.293 1.00 79.44 107 HIS A C 1
ATOM 925 O O . HIS A 1 107 ? 1.446 -15.378 -21.042 1.00 79.44 107 HIS A O 1
ATOM 931 N N . GLU A 1 108 ? 2.746 -13.758 -20.218 1.00 73.75 108 GLU A N 1
ATOM 932 C CA . GLU A 1 108 ? 3.927 -13.972 -21.060 1.00 73.75 108 GLU A CA 1
ATOM 933 C C . GLU A 1 108 ? 5.221 -13.799 -20.225 1.00 73.75 108 GLU A C 1
ATOM 935 O O . GLU A 1 108 ? 6.045 -12.937 -20.540 1.00 73.75 108 GLU A O 1
ATOM 940 N N . PRO A 1 109 ? 5.436 -14.588 -19.151 1.00 70.81 109 PRO A N 1
ATOM 941 C CA . PRO A 1 109 ? 6.566 -14.384 -18.234 1.00 70.81 109 PRO A CA 1
ATOM 942 C C . PRO A 1 109 ? 7.933 -14.512 -18.924 1.00 70.81 109 PRO A C 1
ATOM 944 O O . PRO A 1 109 ? 8.868 -13.810 -18.570 1.00 70.81 109 PRO A O 1
ATOM 947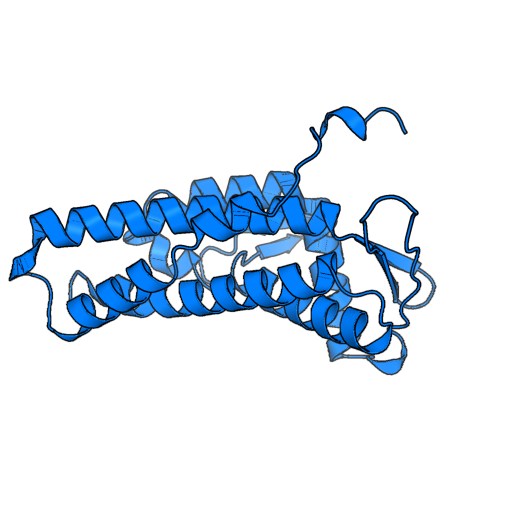 N N . HIS A 1 110 ? 8.036 -15.327 -19.979 1.00 70.19 110 HIS A N 1
ATOM 948 C CA . HIS A 1 110 ? 9.252 -15.489 -20.788 1.00 70.19 110 HIS A CA 1
ATOM 949 C C . HIS A 1 110 ? 9.638 -14.244 -21.614 1.00 70.19 110 HIS A C 1
ATOM 951 O O . HIS A 1 110 ? 10.730 -14.207 -22.173 1.00 70.19 110 HIS A O 1
ATOM 957 N N . ASN A 1 111 ? 8.757 -13.241 -21.718 1.00 63.22 111 ASN A N 1
ATOM 958 C CA . ASN A 1 111 ? 9.047 -11.964 -22.383 1.00 63.22 111 ASN A CA 1
ATOM 959 C C . ASN A 1 111 ? 9.484 -10.873 -21.392 1.00 63.22 111 ASN A C 1
ATOM 961 O O . ASN A 1 111 ? 9.816 -9.761 -21.794 1.00 63.22 111 ASN A O 1
ATOM 965 N N . VAL A 1 112 ? 9.494 -11.166 -20.094 1.00 61.66 112 VAL A N 1
ATOM 966 C CA . VAL A 1 112 ? 9.964 -10.251 -19.059 1.00 61.66 112 VAL A CA 1
ATOM 967 C C . VAL A 1 112 ? 11.447 -10.522 -18.813 1.00 61.66 112 VAL A C 1
ATOM 969 O O . VAL A 1 112 ? 11.802 -11.422 -18.073 1.00 61.66 112 VAL A O 1
ATOM 972 N N . ASN A 1 113 ? 12.312 -9.739 -19.461 1.00 57.00 113 ASN A N 1
ATOM 973 C CA . ASN A 1 113 ? 13.761 -9.785 -19.244 1.00 57.00 113 ASN A CA 1
ATOM 974 C C . ASN A 1 113 ? 14.208 -8.524 -18.518 1.00 57.00 113 ASN A C 1
ATOM 976 O O . ASN A 1 113 ? 13.890 -7.428 -18.982 1.00 57.00 113 ASN A O 1
ATOM 980 N N . GLY A 1 114 ? 14.975 -8.672 -17.439 1.00 56.53 114 GLY A N 1
ATOM 981 C CA . GLY A 1 114 ? 15.519 -7.536 -16.715 1.00 56.53 114 GLY A CA 1
ATOM 982 C C . GLY A 1 114 ? 16.683 -6.868 -17.439 1.00 56.53 114 GLY A C 1
ATOM 983 O O . GLY A 1 114 ? 17.734 -7.469 -17.645 1.00 56.53 114 GLY A O 1
ATOM 984 N N . ALA A 1 115 ? 16.510 -5.597 -17.801 1.00 54.16 115 ALA A N 1
ATOM 985 C CA . ALA A 1 115 ? 17.613 -4.713 -18.172 1.00 54.16 115 ALA A CA 1
ATOM 986 C C . ALA A 1 115 ? 17.921 -3.793 -16.985 1.00 54.16 115 ALA A C 1
ATOM 988 O O . ALA A 1 115 ? 17.069 -2.992 -16.592 1.00 54.16 115 ALA A O 1
ATOM 989 N N . PHE A 1 116 ? 19.120 -3.919 -16.413 1.00 58.00 116 PHE A N 1
ATOM 990 C CA . PHE A 1 116 ? 19.520 -3.202 -15.202 1.00 58.00 116 PHE A CA 1
ATOM 991 C C . PHE A 1 116 ? 20.603 -2.177 -15.504 1.00 58.00 116 PHE A C 1
ATOM 993 O O . PHE A 1 116 ? 21.552 -2.452 -16.236 1.00 58.00 116 PHE A O 1
ATOM 1000 N N . SER A 1 117 ? 20.511 -1.022 -14.852 1.00 50.56 117 SER A N 1
ATOM 1001 C CA . SER A 1 117 ? 21.674 -0.180 -14.595 1.00 50.56 117 SER A CA 1
ATOM 1002 C C . SER A 1 117 ? 21.806 -0.006 -13.088 1.00 50.56 117 SER A C 1
ATOM 1004 O O . SER A 1 117 ? 20.974 0.655 -12.468 1.00 50.56 117 SER A O 1
ATOM 1006 N N . THR A 1 118 ? 22.843 -0.583 -12.490 1.00 51.22 118 THR A N 1
ATOM 1007 C CA . THR A 1 118 ? 23.284 -0.205 -11.146 1.00 51.22 118 THR A CA 1
ATOM 1008 C C . THR A 1 118 ? 24.193 1.012 -11.302 1.00 51.22 118 THR A C 1
ATOM 1010 O O . THR A 1 118 ? 25.375 0.880 -11.616 1.00 51.22 118 THR A O 1
ATOM 1013 N N . GLY A 1 119 ? 23.639 2.217 -11.178 1.00 42.94 119 GLY A N 1
ATOM 1014 C CA . GLY A 1 119 ? 24.457 3.431 -11.168 1.00 42.94 119 GLY A CA 1
ATOM 1015 C C . GLY A 1 119 ? 25.301 3.511 -9.891 1.00 42.94 119 GLY A C 1
ATOM 1016 O O . GLY A 1 119 ? 24.890 3.013 -8.844 1.00 42.94 119 GLY A O 1
ATOM 1017 N N . HIS A 1 120 ? 26.444 4.207 -9.942 1.00 45.03 120 HIS A N 1
ATOM 1018 C CA . HIS A 1 120 ? 27.288 4.506 -8.769 1.00 45.03 120 HIS A CA 1
ATOM 1019 C C . HIS A 1 120 ? 26.524 5.182 -7.602 1.00 45.03 120 HIS A C 1
ATOM 1021 O O . HIS A 1 120 ? 27.022 5.226 -6.480 1.00 45.03 120 HIS A O 1
ATOM 1027 N N . SER A 1 121 ? 25.305 5.671 -7.852 1.00 44.50 121 SER A N 1
ATOM 1028 C CA . SER A 1 121 ? 24.369 6.251 -6.892 1.00 44.50 121 SER A CA 1
ATOM 1029 C C . SER A 1 121 ? 23.090 5.399 -6.750 1.00 44.50 121 SER A C 1
ATOM 1031 O O . SER A 1 121 ? 22.070 5.729 -7.339 1.00 44.50 121 SER A O 1
ATOM 1033 N N . SER A 1 122 ? 23.140 4.301 -5.991 1.00 51.50 122 SER A N 1
ATOM 1034 C CA . SER A 1 122 ? 22.033 3.716 -5.187 1.00 51.50 122 SER A CA 1
ATOM 1035 C C . SER A 1 122 ? 20.638 3.435 -5.801 1.00 51.50 122 SER A C 1
ATOM 1037 O O . SER A 1 122 ? 19.731 3.075 -5.049 1.00 51.50 122 SER A O 1
ATOM 1039 N N . PHE A 1 123 ? 20.420 3.581 -7.109 1.00 60.47 123 PHE A N 1
ATOM 1040 C CA . PHE A 1 123 ? 19.124 3.347 -7.757 1.00 60.47 123 PHE A CA 1
ATOM 1041 C C . PHE A 1 123 ? 19.169 2.091 -8.619 1.00 60.47 123 PHE A C 1
ATOM 1043 O O . PHE A 1 123 ? 20.030 1.956 -9.488 1.00 60.47 123 PHE A O 1
ATOM 1050 N N . SER A 1 124 ? 18.216 1.192 -8.373 1.00 61.19 124 SER A N 1
ATOM 1051 C CA . SER A 1 124 ? 18.011 -0.016 -9.166 1.00 61.19 124 SER A CA 1
ATOM 1052 C C . SER A 1 124 ? 16.866 0.259 -10.133 1.00 61.19 124 SER A C 1
ATOM 1054 O O . SER A 1 124 ? 15.772 0.638 -9.712 1.00 61.19 124 SER A O 1
ATOM 1056 N N . ALA A 1 125 ? 17.113 0.083 -11.426 1.00 62.31 125 ALA A N 1
ATOM 1057 C CA . ALA A 1 125 ? 16.087 0.147 -12.457 1.00 62.31 125 ALA A CA 1
ATOM 1058 C C . ALA A 1 125 ? 15.858 -1.246 -13.036 1.00 62.31 125 ALA A C 1
ATOM 1060 O O . ALA A 1 125 ? 16.816 -1.986 -13.249 1.00 62.31 125 ALA A O 1
ATOM 1061 N N . MET A 1 126 ? 14.596 -1.578 -13.290 1.00 66.06 126 MET A N 1
ATOM 1062 C CA . MET A 1 126 ? 14.190 -2.806 -13.955 1.00 66.06 126 MET A CA 1
ATOM 1063 C C . MET A 1 126 ? 13.465 -2.444 -15.246 1.00 66.06 126 MET A C 1
ATOM 1065 O O . MET A 1 126 ? 12.373 -1.873 -15.222 1.00 66.06 126 MET A O 1
ATOM 1069 N N . GLY A 1 127 ? 14.093 -2.748 -16.378 1.00 61.25 127 GLY A N 1
ATOM 1070 C CA . GLY A 1 127 ? 13.451 -2.738 -17.687 1.00 61.25 127 GLY A CA 1
ATOM 1071 C C . GLY A 1 127 ? 12.673 -4.026 -17.939 1.00 61.25 127 GLY A C 1
ATOM 1072 O O . GLY A 1 127 ? 13.157 -5.095 -17.605 1.00 61.25 127 GLY A O 1
ATOM 1073 N N . PHE A 1 128 ? 11.498 -3.917 -18.554 1.00 61.66 128 PHE A N 1
ATOM 1074 C CA . PHE A 1 128 ? 10.657 -5.026 -18.997 1.00 61.66 128 PHE A CA 1
ATOM 1075 C C . PHE A 1 128 ? 10.380 -4.878 -20.496 1.00 61.66 128 PHE A C 1
ATOM 1077 O O . PHE A 1 128 ? 9.775 -3.889 -20.912 1.00 61.66 128 PHE A O 1
ATOM 1084 N N . TYR A 1 129 ? 10.772 -5.850 -21.320 1.00 60.06 129 TYR A N 1
ATOM 1085 C CA . TYR A 1 129 ? 10.451 -5.834 -22.752 1.00 60.06 129 TYR A CA 1
ATOM 1086 C C . TYR A 1 129 ? 9.019 -6.323 -23.007 1.00 60.06 129 TYR A C 1
ATOM 1088 O O . TYR A 1 129 ? 8.715 -7.506 -23.055 1.00 60.06 129 TYR A O 1
ATOM 1096 N N . CYS A 1 130 ? 8.091 -5.395 -23.210 1.00 57.03 130 CYS A N 1
ATOM 1097 C CA . CYS A 1 130 ? 6.729 -5.716 -23.620 1.00 57.03 130 CYS A CA 1
ATOM 1098 C C . CYS A 1 130 ? 6.655 -5.758 -25.154 1.00 57.03 130 CYS A C 1
ATOM 1100 O O . CYS A 1 130 ? 6.389 -4.734 -25.786 1.00 57.03 130 CYS A O 1
ATOM 1102 N N . ARG A 1 131 ? 6.860 -6.937 -25.762 1.00 62.44 131 ARG A N 1
ATOM 1103 C CA . ARG A 1 131 ? 7.082 -7.098 -27.217 1.00 62.44 131 ARG A CA 1
ATOM 1104 C C . ARG A 1 131 ? 8.350 -6.349 -27.659 1.00 62.44 131 ARG A C 1
ATOM 1106 O O . ARG A 1 131 ? 9.440 -6.837 -27.404 1.00 62.44 131 ARG A O 1
ATOM 1113 N N . ASN A 1 132 ? 8.201 -5.152 -28.237 1.00 63.12 132 ASN A N 1
ATOM 1114 C CA . ASN A 1 132 ? 9.301 -4.291 -28.698 1.00 63.12 132 ASN A CA 1
ATOM 1115 C C . ASN A 1 132 ? 9.459 -3.019 -27.842 1.00 63.12 132 ASN A C 1
ATOM 1117 O O . ASN A 1 132 ? 10.327 -2.197 -28.119 1.00 63.12 132 ASN A O 1
ATOM 1121 N N . GLU A 1 133 ? 8.610 -2.822 -26.829 1.00 67.62 133 GLU A N 1
ATOM 1122 C CA . GLU A 1 133 ? 8.646 -1.634 -25.975 1.00 67.62 133 GLU A CA 1
ATOM 1123 C C . GLU A 1 133 ? 9.331 -1.951 -24.648 1.00 67.62 133 GLU A C 1
ATOM 1125 O O . GLU A 1 133 ? 8.833 -2.762 -23.866 1.00 67.62 133 GLU A O 1
ATOM 1130 N N . LEU A 1 134 ? 10.442 -1.270 -24.367 1.00 72.81 134 LEU A N 1
ATOM 1131 C CA . LEU A 1 134 ? 11.076 -1.302 -23.055 1.00 72.81 134 LEU A CA 1
ATOM 1132 C C . LEU A 1 134 ? 10.258 -0.452 -22.074 1.00 72.81 134 LEU A C 1
ATOM 1134 O O . LEU A 1 134 ? 10.188 0.770 -22.191 1.00 72.81 134 LEU A O 1
ATOM 1138 N N . VAL A 1 135 ? 9.636 -1.100 -21.095 1.00 74.19 135 VAL A N 1
ATOM 1139 C CA . VAL A 1 135 ? 8.961 -0.450 -19.971 1.00 74.19 135 VAL A CA 1
ATOM 1140 C C . VAL A 1 135 ? 9.879 -0.554 -18.767 1.00 74.19 135 VAL A C 1
ATOM 1142 O O . VAL A 1 135 ? 9.995 -1.627 -18.190 1.00 74.19 135 VAL A O 1
ATOM 1145 N N . SER A 1 136 ? 10.537 0.535 -18.380 1.00 76.50 136 SER A N 1
ATOM 1146 C CA . SER A 1 136 ? 11.364 0.559 -17.173 1.00 76.50 136 SER A CA 1
ATOM 1147 C C . SER A 1 136 ? 10.653 1.224 -16.003 1.00 76.50 136 SER A C 1
ATOM 1149 O O . SER A 1 136 ? 9.968 2.242 -16.161 1.00 76.50 136 SER A O 1
ATOM 1151 N N . ILE A 1 137 ? 10.825 0.635 -14.823 1.00 78.44 137 ILE A N 1
ATOM 1152 C CA . ILE A 1 137 ? 10.506 1.261 -13.543 1.00 78.44 137 ILE A CA 1
ATOM 1153 C C . ILE A 1 137 ? 11.758 1.197 -12.682 1.00 78.44 137 ILE A C 1
ATOM 1155 O O . ILE A 1 137 ? 12.443 0.175 -12.644 1.00 78.44 137 ILE A O 1
ATOM 1159 N N . ASP A 1 138 ? 12.043 2.277 -11.971 1.00 79.25 138 ASP A N 1
ATOM 1160 C CA . ASP A 1 138 ? 13.130 2.320 -11.004 1.00 79.25 138 ASP A CA 1
ATOM 1161 C C . ASP A 1 138 ? 12.647 2.401 -9.549 1.00 79.25 138 ASP A C 1
ATOM 1163 O O . ASP A 1 138 ? 11.472 2.628 -9.234 1.00 79.25 138 ASP A O 1
ATOM 1167 N N . THR A 1 139 ? 13.581 2.179 -8.625 1.00 80.25 139 THR A N 1
ATOM 1168 C CA . THR A 1 139 ? 13.314 2.273 -7.191 1.00 80.25 139 THR A CA 1
ATOM 1169 C C . THR A 1 139 ? 12.930 3.684 -6.748 1.00 80.25 139 THR A C 1
ATOM 1171 O O . THR A 1 139 ? 12.268 3.814 -5.721 1.00 80.25 139 THR A O 1
ATOM 1174 N N . MET A 1 140 ? 13.268 4.744 -7.488 1.00 84.06 140 MET A N 1
ATOM 1175 C CA . MET A 1 140 ? 12.844 6.107 -7.153 1.00 84.06 140 MET A CA 1
ATOM 1176 C C . MET A 1 140 ? 11.347 6.294 -7.409 1.00 84.06 140 MET A C 1
ATOM 1178 O O . MET A 1 140 ? 10.623 6.762 -6.526 1.00 84.06 140 MET A O 1
ATOM 1182 N N . GLU A 1 141 ? 10.862 5.871 -8.577 1.00 88.12 141 GLU A N 1
ATOM 1183 C CA . GLU A 1 141 ? 9.442 5.871 -8.926 1.00 88.12 141 GLU A CA 1
ATOM 1184 C C . GLU A 1 141 ? 8.623 5.095 -7.877 1.00 88.12 141 GLU A C 1
ATOM 1186 O O . GLU A 1 141 ? 7.612 5.594 -7.372 1.00 88.12 141 GLU A O 1
ATOM 1191 N N . LEU A 1 142 ? 9.099 3.910 -7.475 1.00 90.31 142 LEU A N 1
ATOM 1192 C CA . LEU A 1 142 ? 8.468 3.104 -6.422 1.00 90.31 142 LEU A CA 1
ATOM 1193 C C . LEU A 1 142 ? 8.546 3.763 -5.036 1.00 90.31 142 LEU A C 1
ATOM 1195 O O . LEU A 1 142 ? 7.582 3.675 -4.269 1.00 90.31 142 LEU A O 1
ATOM 1199 N N . THR A 1 143 ? 9.649 4.456 -4.723 1.00 91.19 143 THR A N 1
ATOM 1200 C CA . THR A 1 143 ? 9.830 5.159 -3.441 1.00 91.19 143 THR A CA 1
ATOM 1201 C C . THR A 1 143 ? 8.697 6.145 -3.204 1.00 91.19 143 THR A C 1
ATOM 1203 O O . THR A 1 143 ? 8.147 6.172 -2.106 1.00 91.19 143 THR A O 1
ATOM 1206 N N . TYR A 1 144 ? 8.316 6.945 -4.207 1.00 92.00 144 TYR A N 1
ATOM 1207 C CA . TYR A 1 144 ? 7.246 7.930 -4.034 1.00 92.00 144 TYR A CA 1
ATOM 1208 C C . TYR A 1 144 ? 5.913 7.274 -3.662 1.00 92.00 144 TYR A C 1
ATOM 1210 O O . TYR A 1 144 ? 5.271 7.703 -2.704 1.00 92.00 144 TYR A O 1
ATOM 1218 N N . ILE A 1 145 ? 5.535 6.204 -4.365 1.00 95.00 145 ILE A N 1
ATOM 1219 C CA . ILE A 1 145 ? 4.278 5.486 -4.124 1.00 95.00 145 ILE A CA 1
ATOM 1220 C C . ILE A 1 145 ? 4.276 4.857 -2.725 1.00 95.00 145 ILE A C 1
ATOM 1222 O O . ILE A 1 145 ? 3.355 5.088 -1.941 1.00 95.00 145 ILE A O 1
ATOM 1226 N N . ILE A 1 146 ? 5.313 4.079 -2.397 1.00 95.81 146 ILE A N 1
ATOM 1227 C CA . ILE A 1 146 ? 5.405 3.341 -1.127 1.00 95.81 146 ILE A CA 1
ATOM 1228 C C . ILE A 1 146 ? 5.466 4.310 0.054 1.00 95.81 146 ILE A C 1
ATOM 1230 O O . ILE A 1 146 ? 4.807 4.101 1.072 1.00 95.81 146 ILE A O 1
ATOM 1234 N N . TYR A 1 147 ? 6.207 5.406 -0.089 1.00 95.50 147 TYR A N 1
ATOM 1235 C CA . TYR A 1 147 ? 6.335 6.403 0.961 1.00 95.50 147 TYR A CA 1
ATOM 1236 C C . TYR A 1 147 ? 4.993 7.071 1.294 1.00 95.50 147 TYR A C 1
ATOM 1238 O O . TYR A 1 147 ? 4.676 7.267 2.474 1.00 95.50 147 TYR A O 1
ATOM 1246 N N . ASP A 1 148 ? 4.207 7.434 0.277 1.00 96.50 148 ASP A N 1
ATOM 1247 C CA . ASP A 1 148 ? 2.906 8.073 0.482 1.00 96.50 148 ASP A CA 1
ATOM 1248 C C . ASP A 1 148 ? 1.855 7.065 0.986 1.00 96.50 148 ASP A C 1
ATOM 1250 O O . ASP A 1 148 ? 1.048 7.412 1.851 1.00 96.50 148 ASP A O 1
ATOM 1254 N N . LEU A 1 149 ? 1.938 5.791 0.577 1.00 97.75 149 LEU A N 1
ATOM 1255 C CA . LEU A 1 149 ? 1.170 4.702 1.195 1.00 97.75 149 LEU A CA 1
ATOM 1256 C C . LEU A 1 149 ? 1.505 4.540 2.684 1.00 97.75 149 LEU A C 1
ATOM 1258 O O . LEU A 1 149 ? 0.597 4.462 3.507 1.00 97.75 149 LEU A O 1
ATOM 1262 N N . ASN A 1 150 ? 2.781 4.571 3.071 1.00 98.00 150 ASN A N 1
ATOM 1263 C CA . ASN A 1 150 ? 3.173 4.503 4.483 1.00 98.00 150 ASN A CA 1
ATOM 1264 C C . ASN A 1 150 ? 2.593 5.661 5.303 1.00 98.00 150 ASN A C 1
ATOM 1266 O O . ASN A 1 150 ? 2.147 5.449 6.429 1.00 98.00 150 ASN A O 1
ATOM 1270 N N . LYS A 1 151 ? 2.542 6.875 4.740 1.00 97.62 151 LYS A N 1
ATOM 1271 C CA . LYS A 1 151 ? 1.886 8.025 5.385 1.00 97.62 151 LYS A CA 1
ATOM 1272 C C . LYS A 1 151 ? 0.377 7.833 5.527 1.00 97.62 151 LYS A C 1
ATOM 1274 O O . LYS A 1 151 ? -0.175 8.164 6.575 1.00 97.62 151 LYS A O 1
ATOM 1279 N N . LEU A 1 152 ? -0.287 7.299 4.501 1.00 98.19 152 LEU A N 1
ATOM 1280 C CA . LEU A 1 152 ? -1.709 6.966 4.574 1.00 98.19 152 LEU A CA 1
ATOM 1281 C C . LEU A 1 152 ? -1.972 5.951 5.695 1.00 98.19 152 LEU A C 1
ATOM 1283 O O . LEU A 1 152 ? -2.860 6.159 6.517 1.00 98.19 152 LEU A O 1
ATOM 1287 N N . PHE A 1 153 ? -1.177 4.886 5.781 1.00 98.38 153 PHE A N 1
ATOM 1288 C CA . PHE A 1 153 ? -1.367 3.854 6.800 1.00 98.38 153 PHE A CA 1
ATOM 1289 C C . PHE A 1 153 ? -1.012 4.327 8.214 1.00 98.38 153 PHE A C 1
ATOM 1291 O O . PHE A 1 153 ? -1.719 3.970 9.149 1.00 98.38 153 PHE A O 1
ATOM 1298 N N . ASP A 1 154 ? -0.016 5.197 8.377 1.00 98.25 154 ASP A N 1
ATOM 1299 C CA . ASP A 1 154 ? 0.258 5.885 9.649 1.00 98.25 154 ASP A CA 1
ATOM 1300 C C . ASP A 1 154 ? -0.941 6.733 10.113 1.00 98.25 154 ASP A C 1
ATOM 1302 O O . ASP A 1 154 ? -1.327 6.725 11.283 1.00 98.25 154 ASP A O 1
ATOM 1306 N N . LYS A 1 155 ? -1.603 7.428 9.181 1.00 98.06 155 LYS A N 1
ATOM 1307 C CA . LYS A 1 155 ? -2.829 8.186 9.466 1.00 98.06 155 LYS A CA 1
ATOM 1308 C C . LYS A 1 155 ? -3.996 7.269 9.856 1.00 98.06 155 LYS A C 1
ATOM 1310 O O . LYS A 1 155 ? -4.766 7.613 10.754 1.00 98.06 155 LYS A O 1
ATOM 1315 N N . ILE A 1 156 ? -4.117 6.099 9.224 1.00 98.12 156 ILE A N 1
ATOM 1316 C CA . ILE A 1 156 ? -5.096 5.065 9.601 1.00 98.12 156 ILE A CA 1
ATOM 1317 C C . ILE A 1 156 ? -4.800 4.526 11.004 1.00 98.12 156 ILE A C 1
ATOM 1319 O O . ILE A 1 156 ? -5.714 4.454 11.822 1.00 98.12 156 ILE A O 1
ATOM 1323 N N . GLU A 1 157 ? -3.544 4.200 11.309 1.00 97.88 157 GLU A N 1
ATOM 1324 C CA . GLU A 1 157 ? -3.114 3.736 12.633 1.00 97.88 157 GLU A CA 1
ATOM 1325 C C . GLU A 1 157 ? -3.462 4.762 13.720 1.00 97.88 157 GLU A C 1
ATOM 1327 O O . GLU A 1 157 ? -4.068 4.411 14.730 1.00 97.88 157 GLU A O 1
ATOM 1332 N N . LYS A 1 158 ? -3.193 6.051 13.483 1.00 97.62 158 LYS A N 1
ATOM 1333 C CA . LYS A 1 158 ? -3.583 7.135 14.400 1.00 97.62 158 LYS A CA 1
ATOM 1334 C C . LYS A 1 158 ? -5.090 7.182 14.649 1.00 97.62 158 LYS A C 1
ATOM 1336 O O . LYS A 1 158 ? -5.505 7.320 15.796 1.00 97.62 158 LYS A O 1
ATOM 1341 N N . LYS A 1 159 ? -5.914 7.022 13.607 1.00 96.62 159 LYS A N 1
ATOM 1342 C CA . LYS A 1 159 ? -7.378 6.936 13.758 1.00 96.62 159 LYS A CA 1
ATOM 1343 C C . LYS A 1 159 ? -7.791 5.725 14.599 1.00 96.62 159 LYS A C 1
ATOM 1345 O O . LYS A 1 159 ? -8.683 5.848 15.431 1.00 96.62 159 LYS A O 1
ATOM 1350 N N . ILE A 1 160 ? -7.157 4.573 14.388 1.00 96.69 160 ILE A N 1
ATOM 1351 C CA . ILE A 1 160 ? -7.418 3.354 15.163 1.00 96.69 160 ILE A CA 1
ATOM 1352 C C . ILE A 1 160 ? -7.057 3.560 16.639 1.00 96.69 160 ILE A C 1
ATOM 1354 O O . ILE A 1 160 ? -7.849 3.201 17.503 1.00 96.69 160 ILE A O 1
ATOM 1358 N N . ASN A 1 161 ? -5.916 4.190 16.928 1.00 95.56 161 ASN A N 1
ATOM 1359 C CA . ASN A 1 161 ? -5.485 4.480 18.298 1.00 95.56 161 ASN A CA 1
ATOM 1360 C C . ASN A 1 161 ? -6.453 5.433 19.022 1.00 95.56 161 ASN A C 1
ATOM 1362 O O . ASN A 1 161 ? -6.716 5.250 20.207 1.00 95.56 161 ASN A O 1
ATOM 1366 N N . ILE A 1 162 ? -7.020 6.420 18.315 1.00 95.69 162 ILE A N 1
ATOM 1367 C CA . ILE A 1 162 ? -8.071 7.291 18.869 1.00 95.69 162 ILE A CA 1
ATOM 1368 C C . ILE A 1 162 ? -9.310 6.463 19.236 1.00 95.69 162 ILE A C 1
ATOM 1370 O O . ILE A 1 162 ? -9.805 6.570 20.350 1.00 95.69 162 ILE A O 1
ATOM 1374 N N . ILE A 1 163 ? -9.765 5.578 18.343 1.00 93.94 163 ILE A N 1
ATOM 1375 C CA . ILE A 1 163 ? -10.922 4.702 18.601 1.00 93.94 163 ILE A CA 1
ATOM 1376 C C . ILE A 1 163 ? -10.660 3.756 19.776 1.00 93.94 163 ILE A C 1
ATOM 1378 O O . ILE A 1 163 ? -11.553 3.508 20.579 1.00 93.94 163 ILE A O 1
ATOM 1382 N N . GLU A 1 164 ? -9.446 3.223 19.900 1.00 95.00 164 GLU A N 1
ATOM 1383 C CA . GLU A 1 164 ? -9.072 2.384 21.039 1.00 95.00 164 GLU A CA 1
ATOM 1384 C C . GLU A 1 164 ? -9.153 3.127 22.371 1.00 95.00 164 GLU A C 1
ATOM 1386 O O . GLU A 1 164 ? -9.586 2.549 23.370 1.00 95.00 164 GLU A O 1
ATOM 1391 N N . PHE A 1 165 ? -8.756 4.398 22.376 1.00 93.81 165 PHE A N 1
ATOM 1392 C CA . PHE A 1 165 ? -8.824 5.251 23.551 1.00 93.81 165 PHE A CA 1
ATOM 1393 C C . PHE A 1 165 ? -10.268 5.646 23.894 1.00 93.81 165 PHE A C 1
ATOM 1395 O O . PHE A 1 165 ? -10.678 5.504 25.043 1.00 93.81 165 PHE A O 1
ATOM 1402 N N . GLU A 1 166 ? -11.042 6.105 22.908 1.00 93.38 166 GLU A N 1
ATOM 1403 C CA . GLU A 1 166 ? -12.386 6.669 23.106 1.00 93.38 166 GLU A CA 1
ATOM 1404 C C . GLU A 1 166 ? -13.483 5.599 23.253 1.00 93.38 166 GLU A C 1
ATOM 1406 O O . GLU A 1 166 ? -14.436 5.793 24.004 1.00 93.38 166 GLU A O 1
ATOM 1411 N N . ASN A 1 167 ? -13.347 4.447 22.585 1.00 89.31 167 ASN A N 1
ATOM 1412 C CA . ASN A 1 167 ? -14.406 3.437 22.450 1.00 89.31 167 ASN A CA 1
ATOM 1413 C C . ASN A 1 167 ? -13.980 2.064 23.002 1.00 89.31 167 ASN A C 1
ATOM 1415 O O . ASN A 1 167 ? -14.398 1.020 22.496 1.00 89.31 167 ASN A O 1
ATOM 1419 N N . LYS A 1 168 ? -13.136 2.037 24.039 1.00 84.56 168 LYS A N 1
ATOM 1420 C CA . LYS A 1 168 ? -12.527 0.813 24.596 1.00 84.56 168 LYS A CA 1
ATOM 1421 C C . LYS A 1 168 ? -13.526 -0.307 24.932 1.00 84.56 168 LYS A C 1
ATOM 1423 O O . LYS A 1 168 ? -13.193 -1.492 24.781 1.00 84.56 168 LYS A O 1
ATOM 1428 N N . ASP A 1 169 ? -14.724 0.064 25.377 1.00 86.81 169 ASP A N 1
ATOM 1429 C CA . ASP A 1 169 ? -15.790 -0.867 25.765 1.00 86.81 169 ASP A CA 1
ATOM 1430 C C . ASP A 1 169 ? -16.584 -1.397 24.560 1.00 86.81 169 ASP A C 1
ATOM 1432 O O . ASP A 1 169 ? -17.122 -2.499 24.619 1.00 86.81 169 ASP A O 1
ATOM 1436 N N . GLU A 1 170 ? -16.584 -0.676 23.430 1.00 86.94 170 GLU A N 1
ATOM 1437 C CA . GLU A 1 170 ? -17.182 -1.130 22.162 1.00 86.94 170 GLU A CA 1
ATOM 1438 C C . GLU A 1 170 ? -16.261 -2.102 21.395 1.00 86.94 170 GLU A C 1
ATOM 1440 O O . GLU A 1 170 ? -16.680 -2.730 20.422 1.00 86.94 170 GLU A O 1
ATOM 1445 N N . LEU A 1 171 ? -14.992 -2.222 21.801 1.00 91.00 171 LEU A N 1
ATOM 1446 C CA . LEU A 1 171 ? -14.013 -3.086 21.146 1.00 91.00 171 LEU A CA 1
ATOM 1447 C C . LEU A 1 171 ? -14.059 -4.511 21.696 1.00 91.00 171 LEU A C 1
ATOM 1449 O O . LEU A 1 171 ? -13.667 -4.783 22.841 1.00 91.00 171 LEU A O 1
ATOM 1453 N N . ASN A 1 172 ? -14.437 -5.445 20.824 1.00 92.00 172 ASN A N 1
ATOM 1454 C CA . ASN A 1 172 ? -14.376 -6.867 21.127 1.00 92.00 172 ASN A CA 1
ATOM 1455 C C . ASN A 1 172 ? -12.914 -7.364 21.213 1.00 92.00 172 ASN A C 1
ATOM 1457 O O . ASN A 1 172 ? -11.954 -6.676 20.840 1.00 92.00 172 ASN A O 1
ATOM 1461 N N . GLN A 1 173 ? -12.728 -8.581 21.732 1.00 91.88 173 GLN A N 1
ATOM 1462 C CA . GLN A 1 173 ? -11.399 -9.174 21.928 1.00 91.88 173 GLN A CA 1
ATOM 1463 C C . GLN A 1 173 ? -10.592 -9.259 20.622 1.00 91.88 173 GLN A C 1
ATOM 1465 O O . GLN A 1 173 ? -9.376 -9.050 20.634 1.00 91.88 173 GLN A O 1
ATOM 1470 N N . PHE A 1 174 ? -11.252 -9.530 19.491 1.00 92.38 174 PHE A N 1
ATOM 1471 C CA . PHE A 1 174 ? -10.580 -9.595 18.197 1.00 92.38 174 PHE A CA 1
ATOM 1472 C C . PHE A 1 174 ? -10.067 -8.224 17.772 1.00 92.38 174 PHE A C 1
ATOM 1474 O O . PHE A 1 174 ? -8.900 -8.126 17.394 1.00 92.38 174 PHE A O 1
ATOM 1481 N N . ASN A 1 175 ? -10.879 -7.168 17.893 1.00 94.06 175 ASN A N 1
ATOM 1482 C CA . ASN A 1 175 ? -10.442 -5.817 17.553 1.00 94.06 175 ASN A CA 1
ATOM 1483 C C . ASN A 1 175 ? -9.201 -5.432 18.365 1.00 94.06 175 ASN A C 1
ATOM 1485 O O . ASN A 1 175 ? -8.197 -5.038 17.778 1.00 94.06 175 ASN A O 1
ATOM 1489 N N . LYS A 1 176 ? -9.221 -5.650 19.687 1.00 94.06 176 LYS A N 1
ATOM 1490 C CA . LYS A 1 176 ? -8.073 -5.390 20.577 1.00 94.06 176 LYS A CA 1
ATOM 1491 C C . LYS A 1 176 ? -6.815 -6.131 20.117 1.00 94.06 176 LYS A C 1
ATOM 1493 O O . LYS A 1 176 ? -5.745 -5.538 20.008 1.00 94.06 176 LYS A O 1
ATOM 1498 N N . MET A 1 177 ? -6.943 -7.409 19.755 1.00 95.31 177 MET A N 1
ATOM 1499 C CA . MET A 1 177 ? -5.819 -8.193 19.237 1.00 95.31 177 MET A CA 1
ATOM 1500 C C . MET A 1 177 ? -5.271 -7.644 17.907 1.00 95.31 177 MET A C 1
ATOM 1502 O O . MET A 1 177 ? -4.056 -7.636 17.704 1.00 95.31 177 MET A O 1
ATOM 1506 N N . TYR A 1 178 ? -6.133 -7.215 16.982 1.00 96.56 178 TYR A N 1
ATOM 1507 C CA . TYR A 1 178 ? -5.693 -6.650 15.703 1.00 96.56 178 TYR A CA 1
ATOM 1508 C C . TYR A 1 178 ? -5.051 -5.271 15.862 1.00 96.56 178 TYR A C 1
ATOM 1510 O O . TYR A 1 178 ? -4.043 -5.015 15.209 1.00 96.56 178 TYR A O 1
ATOM 1518 N N . ILE A 1 179 ? -5.561 -4.429 16.761 1.00 96.75 179 ILE A N 1
ATOM 1519 C CA . ILE A 1 179 ? -4.961 -3.128 17.091 1.00 96.75 179 ILE A CA 1
ATOM 1520 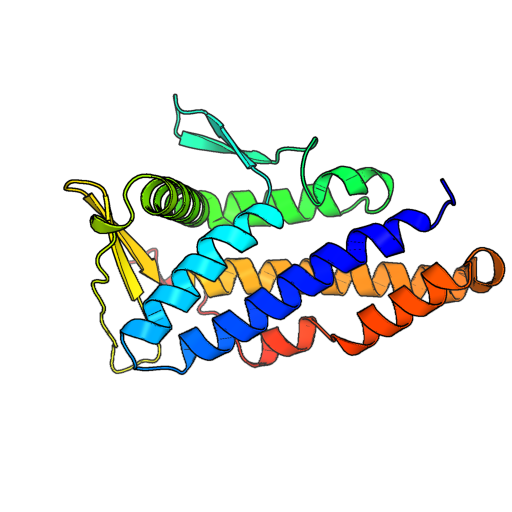C C . ILE A 1 179 ? -3.524 -3.317 17.587 1.00 96.75 179 ILE A C 1
ATOM 1522 O O . ILE A 1 179 ? -2.599 -2.715 17.045 1.00 96.75 179 ILE A O 1
ATOM 1526 N N . GLU A 1 180 ? -3.306 -4.240 18.527 1.00 96.62 180 GLU A N 1
ATOM 1527 C CA . GLU A 1 180 ? -1.962 -4.558 19.021 1.00 96.62 180 GLU A CA 1
ATOM 1528 C C . GLU A 1 180 ? -1.030 -5.076 17.918 1.00 96.62 180 GLU A C 1
ATOM 1530 O O . GLU A 1 180 ? 0.155 -4.737 17.876 1.00 96.62 180 GLU A O 1
ATOM 1535 N N . LYS A 1 181 ? -1.550 -5.869 16.974 1.00 97.25 181 LYS A N 1
ATOM 1536 C CA . LYS A 1 181 ? -0.770 -6.310 15.808 1.00 97.25 181 LYS A CA 1
ATOM 1537 C C . LYS A 1 181 ? -0.414 -5.149 14.878 1.00 97.25 181 LYS A C 1
ATOM 1539 O O . LYS A 1 181 ? 0.699 -5.143 14.363 1.00 97.25 181 LYS A O 1
ATOM 1544 N N . ILE A 1 182 ? -1.320 -4.192 14.667 1.00 97.56 182 ILE A N 1
ATOM 1545 C CA . ILE A 1 182 ? -1.079 -3.000 13.839 1.00 97.56 182 ILE A CA 1
ATOM 1546 C C . ILE A 1 182 ? 0.031 -2.144 14.458 1.00 97.56 182 ILE A C 1
ATOM 1548 O O . ILE A 1 182 ? 1.021 -1.872 13.781 1.00 97.56 182 ILE A O 1
ATOM 1552 N N . LYS A 1 183 ? -0.065 -1.824 15.755 1.00 96.19 183 LYS A N 1
ATOM 1553 C CA . LYS A 1 183 ? 0.939 -1.015 16.473 1.00 96.19 183 LYS A CA 1
ATOM 1554 C C . LYS A 1 183 ? 2.356 -1.585 16.386 1.00 96.19 183 LYS A C 1
ATOM 1556 O O . LYS A 1 183 ? 3.334 -0.843 16.347 1.00 96.19 183 LYS A O 1
ATOM 1561 N N . ARG A 1 184 ? 2.492 -2.915 16.352 1.00 96.69 184 ARG A N 1
ATOM 1562 C CA . ARG A 1 184 ? 3.798 -3.592 16.244 1.00 96.69 184 ARG A CA 1
ATOM 1563 C C . ARG A 1 184 ? 4.472 -3.415 14.884 1.00 96.69 184 ARG A C 1
ATOM 1565 O O . ARG A 1 184 ? 5.685 -3.573 14.810 1.00 96.69 184 ARG A O 1
ATOM 1572 N N . ILE A 1 185 ? 3.720 -3.119 13.822 1.00 96.25 185 ILE A N 1
ATOM 1573 C CA . ILE A 1 185 ? 4.276 -2.963 12.469 1.00 96.25 185 ILE A CA 1
ATOM 1574 C C . ILE A 1 185 ? 5.059 -1.653 12.353 1.00 96.25 185 ILE A C 1
ATOM 1576 O O . ILE A 1 185 ? 6.103 -1.629 11.707 1.00 96.25 185 ILE A O 1
ATOM 1580 N N . GLN A 1 186 ? 4.572 -0.578 12.986 1.00 93.69 186 GLN A N 1
ATOM 1581 C CA . GLN A 1 186 ? 5.194 0.750 12.965 1.00 93.69 186 GLN A CA 1
ATOM 1582 C C . GLN A 1 186 ? 5.543 1.221 11.543 1.00 93.69 186 GLN A C 1
ATOM 1584 O O . GLN A 1 186 ? 6.684 1.590 11.253 1.00 93.69 186 GLN A O 1
ATOM 1589 N N . ILE A 1 187 ? 4.561 1.191 10.635 1.00 95.00 187 ILE A N 1
ATOM 1590 C CA . ILE A 1 187 ? 4.794 1.304 9.186 1.00 95.00 187 ILE A CA 1
ATOM 1591 C C . ILE A 1 187 ? 5.553 2.581 8.789 1.00 95.00 187 ILE A C 1
ATOM 1593 O O . ILE A 1 187 ? 6.395 2.569 7.892 1.00 95.00 187 ILE A O 1
ATOM 1597 N N . ILE A 1 188 ? 5.323 3.681 9.508 1.00 95.94 188 ILE A N 1
ATOM 1598 C CA . ILE A 1 188 ? 5.969 4.969 9.250 1.00 95.94 188 ILE A CA 1
ATOM 1599 C C . ILE A 1 188 ? 7.490 4.922 9.424 1.00 95.94 188 ILE A C 1
ATOM 1601 O O . ILE A 1 188 ? 8.208 5.717 8.817 1.00 95.94 188 ILE A O 1
ATOM 1605 N N . ASN A 1 189 ? 8.014 3.976 10.209 1.00 95.50 189 ASN A N 1
ATOM 1606 C CA . ASN A 1 189 ? 9.450 3.849 10.430 1.00 95.50 189 ASN A CA 1
ATOM 1607 C C . ASN A 1 189 ? 10.201 3.425 9.164 1.00 95.50 189 ASN A C 1
ATOM 1609 O O . ASN A 1 189 ? 11.373 3.781 9.032 1.00 95.50 189 ASN A O 1
ATOM 1613 N N . TYR A 1 190 ? 9.549 2.749 8.210 1.00 94.44 190 TYR A N 1
ATOM 1614 C CA . TYR A 1 190 ? 10.167 2.429 6.920 1.00 94.44 190 TYR A CA 1
ATOM 1615 C C . TYR A 1 190 ? 10.572 3.688 6.147 1.00 94.44 190 TYR A C 1
ATOM 1617 O O . TYR A 1 190 ? 11.658 3.727 5.570 1.00 94.44 190 TYR A O 1
ATOM 1625 N N . ASN A 1 191 ? 9.780 4.762 6.238 1.00 93.75 191 ASN A N 1
ATOM 1626 C CA . ASN A 1 191 ? 10.070 6.022 5.552 1.00 93.75 191 ASN A CA 1
ATOM 1627 C C . ASN A 1 191 ? 11.378 6.687 6.005 1.00 93.75 191 ASN A C 1
ATOM 1629 O O . ASN A 1 191 ? 11.919 7.494 5.257 1.00 93.75 191 ASN A O 1
ATOM 1633 N N . LYS A 1 192 ? 11.921 6.344 7.184 1.00 90.25 192 LYS A N 1
ATOM 1634 C CA . LYS A 1 192 ? 13.232 6.844 7.646 1.00 90.25 192 LYS A CA 1
ATOM 1635 C C . LYS A 1 192 ? 14.389 6.348 6.774 1.00 90.25 192 LYS A C 1
ATOM 1637 O O . LYS A 1 192 ? 15.429 6.991 6.729 1.00 90.25 192 LYS A O 1
ATOM 1642 N N . ALA A 1 193 ? 14.216 5.204 6.112 1.00 84.25 193 ALA A N 1
ATOM 1643 C CA . ALA A 1 193 ? 15.219 4.605 5.236 1.00 84.25 193 ALA A CA 1
ATOM 1644 C C . ALA A 1 193 ? 15.032 4.981 3.756 1.00 84.25 193 ALA A C 1
ATOM 1646 O O . ALA A 1 193 ? 15.817 4.540 2.920 1.00 84.25 193 ALA A O 1
ATOM 1647 N N . TYR A 1 194 ? 13.990 5.746 3.420 1.00 86.75 194 TYR A N 1
ATOM 1648 C CA . TYR A 1 194 ? 13.640 6.084 2.044 1.00 86.75 194 TYR A CA 1
ATOM 1649 C C . TYR A 1 194 ? 14.052 7.519 1.726 1.00 86.75 194 TYR A C 1
ATOM 1651 O O . TYR A 1 194 ? 13.518 8.475 2.289 1.00 86.75 194 TYR A O 1
ATOM 1659 N N . THR A 1 195 ? 14.986 7.672 0.791 1.00 75.94 195 THR A N 1
ATOM 1660 C CA . THR A 1 195 ? 15.421 8.983 0.303 1.00 75.94 195 THR A CA 1
ATOM 1661 C C . THR A 1 195 ? 14.487 9.450 -0.809 1.00 75.94 195 THR A C 1
ATOM 1663 O O . THR A 1 195 ? 14.420 8.823 -1.862 1.00 75.94 195 THR A O 1
ATOM 1666 N N . ARG A 1 196 ? 13.776 10.567 -0.605 1.00 71.25 196 ARG A N 1
ATOM 1667 C CA . ARG A 1 196 ? 13.002 11.239 -1.664 1.00 71.25 196 ARG A CA 1
ATOM 1668 C C . ARG A 1 196 ? 13.798 12.412 -2.220 1.00 71.25 196 ARG A C 1
ATOM 1670 O O . ARG A 1 196 ? 14.110 13.340 -1.479 1.00 71.25 196 ARG A O 1
ATOM 1677 N N . ILE A 1 197 ? 14.043 12.417 -3.525 1.00 66.81 197 ILE A N 1
ATOM 1678 C CA . ILE A 1 197 ? 14.500 13.621 -4.232 1.00 66.81 197 ILE A CA 1
ATOM 1679 C C . ILE A 1 197 ? 13.267 14.510 -4.515 1.00 66.81 197 ILE A C 1
ATOM 1681 O O . ILE A 1 197 ? 12.172 13.978 -4.728 1.00 66.81 197 ILE A O 1
ATOM 1685 N N . PRO A 1 198 ? 13.348 15.851 -4.476 1.00 66.81 198 PRO A N 1
ATOM 1686 C CA . PRO A 1 198 ? 12.233 16.705 -4.885 1.00 66.81 198 PRO A CA 1
ATOM 1687 C C . PRO A 1 198 ? 11.849 16.461 -6.352 1.00 66.81 198 PRO A C 1
ATOM 1689 O O . PRO A 1 198 ? 12.707 16.463 -7.229 1.00 66.81 198 PRO A O 1
ATOM 1692 N N . ARG A 1 199 ? 10.551 16.300 -6.645 1.00 60.34 199 ARG A N 1
ATOM 1693 C CA . ARG A 1 199 ? 10.055 15.978 -8.002 1.00 60.34 199 ARG A CA 1
ATOM 1694 C C . ARG A 1 199 ? 10.416 17.021 -9.072 1.00 60.34 199 ARG A C 1
ATOM 1696 O O . ARG A 1 199 ? 10.460 16.686 -10.248 1.00 60.34 199 ARG A O 1
ATOM 1703 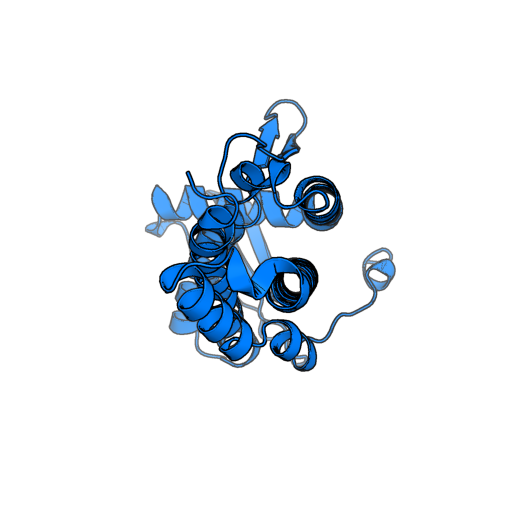N N . GLN A 1 200 ? 10.708 18.257 -8.663 1.00 52.47 200 GLN A N 1
ATOM 1704 C CA . GLN A 1 200 ? 11.128 19.360 -9.540 1.00 52.47 200 GLN A CA 1
ATOM 1705 C C . GLN A 1 200 ? 12.509 19.149 -10.186 1.00 52.47 200 GLN A C 1
ATOM 1707 O O . GLN A 1 200 ? 12.839 19.835 -11.146 1.00 52.47 200 GLN A O 1
ATOM 1712 N N . TYR A 1 201 ? 13.312 18.193 -9.707 1.00 43.56 201 TYR A N 1
ATOM 1713 C CA . TYR A 1 201 ? 14.606 17.884 -10.325 1.00 43.56 201 TYR A CA 1
ATOM 1714 C C . TYR A 1 201 ? 14.488 17.137 -11.666 1.00 43.56 201 TYR A C 1
ATOM 1716 O O . TYR A 1 201 ? 15.422 17.181 -12.458 1.00 43.56 201 TYR A O 1
ATOM 1724 N N . TYR A 1 202 ? 13.345 16.504 -11.958 1.00 43.38 202 TYR A N 1
ATOM 1725 C CA . TYR A 1 202 ? 13.124 15.737 -13.195 1.00 43.38 202 TYR A CA 1
ATOM 1726 C C . TYR A 1 202 ? 12.412 16.526 -14.305 1.00 43.38 202 TYR A C 1
ATOM 1728 O O . TYR A 1 202 ? 12.202 15.994 -15.387 1.00 43.38 202 TYR A O 1
ATOM 1736 N N . SER A 1 203 ? 12.029 17.786 -14.071 1.00 36.94 203 SER A N 1
ATOM 1737 C CA . SER A 1 203 ? 11.432 18.653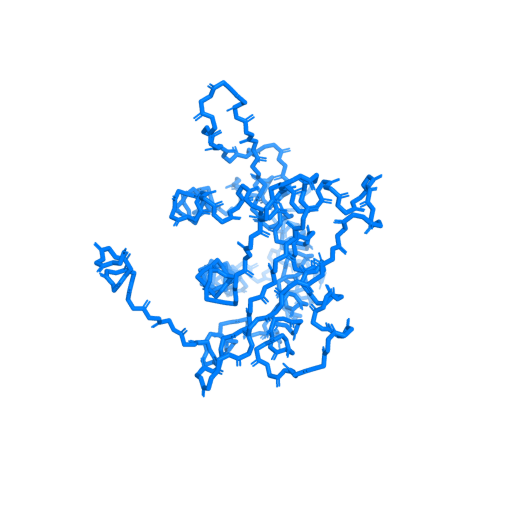 -15.105 1.00 36.94 203 SER A CA 1
ATOM 1738 C C . SER A 1 203 ? 12.464 19.368 -15.992 1.00 36.94 203 SER A C 1
ATOM 1740 O O . SER A 1 203 ? 12.084 20.222 -16.787 1.00 36.94 203 SER A O 1
ATOM 1742 N N . TYR A 1 204 ? 13.752 19.034 -15.851 1.00 34.41 204 TYR A N 1
ATOM 1743 C CA . TYR A 1 204 ? 14.874 19.658 -16.567 1.00 34.41 204 TYR A CA 1
ATOM 1744 C C . TYR A 1 204 ? 15.781 18.655 -17.310 1.00 34.41 204 TYR A C 1
ATOM 1746 O O . TYR A 1 204 ? 16.899 19.010 -17.678 1.00 34.41 204 TYR A O 1
ATOM 1754 N N . GLN A 1 205 ? 15.320 17.421 -17.534 1.00 32.88 205 GLN A N 1
ATOM 1755 C CA . GLN A 1 205 ? 15.980 16.423 -18.388 1.00 32.88 205 GLN A CA 1
ATOM 1756 C C . GLN A 1 205 ? 15.015 15.961 -19.475 1.00 32.88 205 GLN A C 1
ATOM 1758 O O . GLN A 1 205 ? 15.497 15.720 -20.601 1.00 32.88 205 GLN A O 1
#